Protein AF-A0A944FVG5-F1 (afdb_monomer_lite)

Sequence (229 aa):
PVPAAPETAPVPADPGATAEVPAPAPAEADPRKPARRRRIVAVAGCLLLAAAVAGGVGYTGVVVDGADRDAGAPVWASAKAAADEEEAEATGLAATLVPYRPDGWTRGPDLGEFGSDTVLSGAQATALRKESLRGLPRSERRRLEKEIDRRPVAGMAMRSYVRTPAFDEGEKGSVTTGIVLAQMESRAAVRDTSTVQNDFFASLDIFREGPRIKGHTNARCFLPPADSD

Secondary structure (DSSP, 8-state):
-----------------------PPPPP-----SHHHHHHHHHHHHHHHHHHHHHHHHHHHHHHHHHTT---S---PPPPPPP----PPP-TTGGGSPPSSSSSEEE-S--GGG-SEEEEEHHHHHHHHHHTTTTS-HHHHHHHHHHHHTS-EEEEEEEEEEEPPPTTS---S-EEEEEEEEEES-HHHHHHHHHHHHHHHHTTS-SEE-PPPTT-TT---EE--PPP-

pLDDT: mean 77.93, std 18.5, range [34.09, 97.88]

Structure (mmCIF, N/CA/C/O backbone):
data_AF-A0A944FVG5-F1
#
_entry.id   AF-A0A944FVG5-F1
#
loop_
_atom_site.group_PDB
_atom_site.id
_atom_site.type_symbol
_atom_site.label_atom_id
_atom_site.label_alt_id
_atom_site.label_comp_id
_atom_site.label_asym_id
_atom_site.label_entity_id
_atom_site.label_seq_id
_atom_site.pdbx_PDB_ins_code
_atom_site.Cartn_x
_atom_site.Cartn_y
_atom_site.Cartn_z
_atom_site.occupancy
_atom_site.B_iso_or_equiv
_atom_site.auth_seq_id
_atom_site.auth_comp_id
_atom_site.auth_asym_id
_atom_site.auth_atom_id
_atom_site.pdbx_PDB_model_num
ATOM 1 N N . PRO A 1 1 ? -54.542 -24.511 46.340 1.00 44.47 1 PRO A N 1
ATOM 2 C CA . PRO A 1 1 ? -55.844 -23.995 46.822 1.00 44.47 1 PRO A CA 1
ATOM 3 C C . PRO A 1 1 ? -56.307 -22.769 46.016 1.00 44.47 1 PRO A C 1
ATOM 5 O O . PRO A 1 1 ? -55.805 -21.669 46.200 1.00 44.47 1 PRO A O 1
ATOM 8 N N . VAL A 1 2 ? -57.259 -23.011 45.117 1.00 50.06 2 VAL A N 1
ATOM 9 C CA . VAL A 1 2 ? -58.324 -22.080 44.685 1.00 50.06 2 VAL A CA 1
ATOM 10 C C . VAL A 1 2 ? -59.546 -22.529 45.519 1.00 50.06 2 VAL A C 1
ATOM 12 O O . VAL A 1 2 ? -59.644 -23.748 45.710 1.00 50.06 2 VAL A O 1
ATOM 15 N N . PRO A 1 3 ? -60.384 -21.658 46.136 1.00 53.34 3 PRO A N 1
ATOM 16 C CA . PRO A 1 3 ? -61.310 -20.725 45.457 1.00 53.34 3 PRO A CA 1
ATOM 17 C C . PRO A 1 3 ? -61.447 -19.358 46.211 1.00 53.34 3 PRO A C 1
ATOM 19 O O . PRO A 1 3 ? -60.568 -19.050 47.008 1.00 53.34 3 PRO A O 1
ATOM 22 N N . ALA A 1 4 ? -62.428 -18.457 46.009 1.00 41.06 4 ALA A N 1
ATOM 23 C CA . ALA A 1 4 ? -63.704 -18.502 45.270 1.00 41.06 4 ALA A CA 1
ATOM 24 C C . ALA A 1 4 ? -64.179 -17.115 44.757 1.00 41.06 4 ALA A C 1
ATOM 26 O O . ALA A 1 4 ? -63.680 -16.084 45.199 1.00 41.06 4 ALA A O 1
ATOM 27 N N . ALA A 1 5 ? -65.192 -17.125 43.877 1.00 49.78 5 ALA A N 1
ATOM 28 C CA . ALA A 1 5 ? -66.118 -16.009 43.593 1.00 49.78 5 ALA A CA 1
ATOM 29 C C . ALA A 1 5 ? -67.482 -16.262 44.300 1.00 49.78 5 ALA A C 1
ATOM 31 O O . ALA A 1 5 ? -67.575 -17.271 45.010 1.00 49.78 5 ALA A O 1
ATOM 32 N N . PRO A 1 6 ? -68.502 -15.376 44.199 1.00 59.53 6 PRO A N 1
ATOM 33 C CA . PRO A 1 6 ? -69.407 -15.263 43.025 1.00 59.53 6 PRO A CA 1
ATOM 34 C C . PRO A 1 6 ? -69.600 -13.774 42.592 1.00 59.53 6 PRO A C 1
ATOM 36 O O . PRO A 1 6 ? -68.594 -13.074 42.629 1.00 59.53 6 PRO A O 1
ATOM 39 N N . GLU A 1 7 ? -70.702 -13.149 42.117 1.00 40.38 7 GLU A N 1
ATOM 40 C CA . GLU A 1 7 ? -72.158 -13.377 41.840 1.00 40.38 7 GLU A CA 1
ATOM 41 C C . GLU A 1 7 ? -72.604 -12.189 40.902 1.00 40.38 7 GLU A C 1
ATOM 43 O O . GLU A 1 7 ? -71.975 -11.136 40.984 1.00 40.38 7 GLU A O 1
ATOM 48 N N . THR A 1 8 ? -73.599 -12.162 39.987 1.00 39.94 8 THR A N 1
ATOM 49 C CA . THR A 1 8 ? -74.562 -13.145 39.427 1.00 39.94 8 THR A CA 1
ATOM 50 C C . THR A 1 8 ? -75.174 -12.686 38.071 1.00 39.94 8 THR A C 1
ATOM 52 O O . THR A 1 8 ? -74.980 -11.561 37.625 1.00 39.94 8 THR A O 1
ATOM 55 N N . ALA A 1 9 ? -75.952 -13.597 37.469 1.00 42.62 9 ALA A N 1
ATOM 56 C CA . A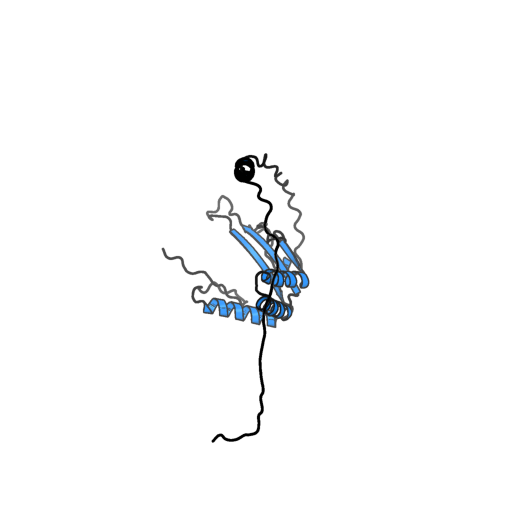LA A 1 9 ? -77.118 -13.490 36.557 1.00 42.62 9 ALA A CA 1
ATOM 57 C C . ALA A 1 9 ? -78.060 -12.241 36.680 1.00 42.62 9 ALA A C 1
ATOM 59 O O . ALA A 1 9 ? -78.019 -11.597 37.729 1.00 42.62 9 ALA A O 1
ATOM 60 N N . PRO A 1 10 ? -78.973 -11.936 35.702 1.00 51.34 10 PRO A N 1
ATOM 61 C CA . PRO A 1 10 ? -79.693 -12.899 34.834 1.00 51.34 10 PRO A CA 1
ATOM 62 C C . PRO A 1 10 ? -79.911 -12.544 33.336 1.00 51.34 10 PRO A C 1
ATOM 64 O O . PRO A 1 10 ? -79.406 -11.551 32.824 1.00 51.34 10 PRO A O 1
ATOM 67 N N . VAL A 1 11 ? -80.668 -13.411 32.635 1.00 43.19 11 VAL A N 1
ATOM 68 C CA . VAL A 1 11 ? -80.946 -13.421 31.177 1.00 43.19 11 VAL A CA 1
ATOM 69 C C . VAL A 1 11 ? -82.451 -13.592 30.893 1.00 43.19 11 VAL A C 1
ATOM 71 O O . VAL A 1 11 ? -83.077 -14.478 31.478 1.00 43.19 11 VAL A O 1
ATOM 74 N N . PRO A 1 12 ? -83.029 -12.736 30.026 1.00 51.06 12 PRO A N 1
ATOM 75 C CA . PRO A 1 12 ? -83.854 -13.151 28.862 1.00 51.06 12 PRO A CA 1
ATOM 76 C C . PRO A 1 12 ? -83.628 -12.240 27.614 1.00 51.06 12 PRO A C 1
ATOM 78 O O . PRO A 1 12 ? -83.037 -11.175 27.756 1.00 51.06 12 PRO A O 1
ATOM 81 N N . ALA A 1 13 ? -84.095 -12.494 26.378 1.00 37.34 13 ALA A N 1
ATOM 82 C CA . ALA A 1 13 ? -84.562 -13.687 25.637 1.00 37.34 13 ALA A CA 1
ATOM 83 C C . ALA A 1 13 ? -84.652 -13.332 24.111 1.00 37.34 13 ALA A C 1
ATOM 85 O O . ALA A 1 13 ? -84.323 -12.210 23.735 1.00 37.34 13 ALA A O 1
ATOM 86 N N . ASP A 1 14 ? -85.106 -14.258 23.251 1.00 43.47 14 ASP A N 1
ATOM 87 C CA . ASP A 1 14 ? -85.363 -14.092 21.794 1.00 43.47 14 ASP A CA 1
ATOM 88 C C . ASP A 1 14 ? -86.872 -14.291 21.484 1.00 43.47 14 ASP A C 1
ATOM 90 O O . ASP A 1 14 ? -87.527 -15.029 22.233 1.00 43.47 14 ASP A O 1
ATOM 94 N N . PRO A 1 15 ? -87.473 -13.608 20.479 1.00 45.81 15 PRO A N 1
ATOM 95 C CA . PRO A 1 15 ? -87.885 -14.338 19.258 1.00 45.81 15 PRO A CA 1
ATOM 96 C C . PRO A 1 15 ? -87.906 -13.520 17.935 1.00 45.81 15 PRO A C 1
ATOM 98 O O . PRO A 1 15 ? -88.052 -12.296 17.932 1.00 45.81 15 PRO A O 1
ATOM 101 N N . GLY A 1 16 ? -87.913 -14.218 16.787 1.00 36.19 16 GLY A N 1
ATOM 102 C CA . GLY A 1 16 ? -88.056 -13.636 15.436 1.00 36.19 16 GLY A CA 1
ATOM 103 C C . GLY A 1 16 ? -89.334 -14.007 14.649 1.00 36.19 16 GLY A C 1
ATOM 104 O O . GLY A 1 16 ? -90.098 -14.883 15.048 1.00 36.19 16 GLY A O 1
ATOM 105 N N . ALA A 1 17 ? -89.535 -13.334 13.504 1.00 34.09 17 ALA A N 1
ATOM 106 C CA . ALA A 1 17 ? -90.584 -13.529 12.479 1.00 34.09 17 ALA A CA 1
ATOM 107 C C . ALA A 1 17 ? -90.232 -12.677 11.223 1.00 34.09 17 ALA A C 1
ATOM 109 O O . ALA A 1 17 ? -89.559 -11.664 11.388 1.00 34.09 17 ALA A O 1
ATOM 110 N N . THR A 1 18 ? -90.734 -12.826 9.987 1.00 38.00 18 THR A N 1
ATOM 111 C CA . THR A 1 18 ? -90.963 -13.911 8.994 1.00 38.00 18 THR A CA 1
ATOM 112 C C . THR A 1 18 ? -91.790 -13.290 7.843 1.00 38.00 18 THR A C 1
ATOM 114 O O . THR A 1 18 ? -92.804 -12.670 8.144 1.00 38.00 18 THR A O 1
ATOM 117 N N . ALA A 1 19 ? -91.436 -13.557 6.570 1.00 38.97 19 ALA A N 1
ATOM 118 C CA . ALA A 1 19 ? -92.266 -13.353 5.351 1.00 38.97 19 ALA A CA 1
ATOM 119 C C . ALA A 1 19 ? -92.598 -11.879 4.933 1.00 38.97 19 ALA A C 1
ATOM 121 O O . ALA A 1 19 ? -92.433 -10.963 5.729 1.00 38.97 19 ALA A O 1
ATOM 122 N N . GLU A 1 20 ? -93.005 -11.538 3.693 1.00 36.34 20 GLU A N 1
ATOM 123 C CA . GLU A 1 20 ? -93.158 -12.315 2.437 1.00 36.34 20 GLU A CA 1
ATOM 124 C C . GLU A 1 20 ? -92.873 -11.462 1.158 1.00 36.34 20 GLU A C 1
ATOM 126 O O . GLU A 1 20 ? -92.330 -10.362 1.246 1.00 36.34 20 GLU A O 1
ATOM 131 N N . VAL A 1 21 ? -93.183 -11.991 -0.039 1.00 40.72 21 VAL A N 1
ATOM 132 C CA . VAL A 1 21 ? -92.840 -11.461 -1.385 1.00 40.72 21 VAL A CA 1
ATOM 133 C C . VAL A 1 21 ? -93.960 -10.547 -1.962 1.00 40.72 21 VAL A C 1
ATOM 135 O O . VAL A 1 21 ? -95.024 -10.445 -1.353 1.00 40.72 21 VAL A O 1
ATOM 138 N N . PRO A 1 22 ? -93.769 -9.859 -3.115 1.00 48.34 22 PRO A N 1
ATOM 139 C CA . PRO A 1 22 ? -94.103 -10.499 -4.400 1.00 48.34 22 PRO A CA 1
ATOM 140 C C . PRO A 1 22 ? -93.146 -10.172 -5.567 1.00 48.34 22 PRO A C 1
ATOM 142 O O . PRO A 1 22 ? -92.464 -9.149 -5.590 1.00 48.34 22 PRO A O 1
ATOM 145 N N . ALA A 1 23 ? -93.156 -11.031 -6.588 1.00 44.84 23 ALA A N 1
ATOM 146 C CA . ALA A 1 23 ? -92.506 -10.806 -7.880 1.00 44.84 23 ALA A CA 1
ATOM 147 C C . ALA A 1 23 ? -93.543 -10.840 -9.022 1.00 44.84 23 ALA A C 1
ATOM 149 O O . ALA A 1 23 ? -94.538 -11.558 -8.905 1.00 44.84 23 ALA A O 1
ATOM 150 N N . PRO A 1 24 ? -93.308 -10.148 -10.151 1.00 45.50 24 PRO A N 1
ATOM 151 C CA . PRO A 1 24 ? -93.921 -10.478 -11.433 1.00 45.50 24 PRO A CA 1
ATOM 152 C C . PRO A 1 24 ? -93.018 -11.404 -12.275 1.00 45.50 24 PRO A C 1
ATOM 154 O O . PRO A 1 24 ? -91.791 -11.386 -12.165 1.00 45.50 24 PRO A O 1
ATOM 157 N N . ALA A 1 25 ? -93.648 -12.225 -13.117 1.00 45.34 25 ALA A N 1
ATOM 158 C CA . ALA A 1 25 ? -93.016 -13.260 -13.944 1.00 45.34 25 ALA A CA 1
ATOM 159 C C . ALA A 1 25 ? -92.411 -12.696 -15.266 1.00 45.34 25 ALA A C 1
ATOM 161 O O . ALA A 1 25 ? -92.599 -11.513 -15.562 1.00 45.34 25 ALA A O 1
ATOM 162 N N . PRO A 1 26 ? -91.641 -13.483 -16.052 1.00 50.06 26 PRO A N 1
ATOM 163 C CA . PRO A 1 26 ? -90.723 -12.938 -17.055 1.00 50.06 26 PRO A CA 1
ATOM 164 C C . PRO A 1 26 ? -91.366 -12.643 -18.417 1.00 50.06 26 PRO A C 1
ATOM 166 O O . PRO A 1 26 ? -92.318 -13.296 -18.837 1.00 50.06 26 PRO A O 1
ATOM 169 N N . ALA A 1 27 ? -90.735 -11.736 -19.167 1.00 44.28 27 ALA A N 1
ATOM 170 C CA . ALA A 1 27 ? -90.838 -11.708 -20.623 1.00 44.28 27 ALA A CA 1
ATOM 171 C C . ALA A 1 27 ? -89.785 -12.659 -21.218 1.00 44.28 27 ALA A C 1
ATOM 173 O O . ALA A 1 27 ? -88.583 -12.449 -21.039 1.00 44.28 27 ALA A O 1
ATOM 174 N N . GLU A 1 28 ? -90.222 -13.710 -21.912 1.00 49.50 28 GLU A N 1
ATOM 175 C CA . GLU A 1 28 ? -89.315 -14.633 -22.598 1.00 49.50 28 GLU A CA 1
ATOM 176 C C . GLU A 1 28 ? -88.698 -14.001 -23.854 1.00 49.50 28 GLU A C 1
ATOM 178 O O . GLU A 1 28 ? -89.379 -13.372 -24.664 1.00 49.50 28 GLU A O 1
ATOM 183 N N . ALA A 1 29 ? -87.401 -14.239 -24.054 1.00 42.16 29 ALA A N 1
ATOM 184 C CA . ALA A 1 29 ? -86.709 -14.001 -25.315 1.00 42.16 29 ALA A CA 1
ATOM 185 C C . ALA A 1 29 ? -85.834 -15.225 -25.633 1.00 42.16 29 ALA A C 1
ATOM 187 O O . ALA A 1 29 ? -84.720 -15.360 -25.121 1.00 42.16 29 ALA A O 1
ATOM 188 N N . ASP A 1 30 ? -86.366 -16.140 -26.449 1.00 46.28 30 ASP A N 1
ATOM 189 C CA . ASP A 1 30 ? -85.706 -17.402 -26.810 1.00 46.28 30 ASP A CA 1
ATOM 190 C C . ASP A 1 30 ? -84.328 -17.164 -27.484 1.00 46.28 30 ASP A C 1
ATOM 192 O O . ASP A 1 30 ? -84.173 -16.242 -28.296 1.00 46.28 30 ASP A O 1
ATOM 196 N N . PRO A 1 31 ? -83.275 -17.935 -27.142 1.00 58.06 31 PRO A N 1
ATOM 197 C CA . PRO A 1 31 ? -81.909 -17.485 -27.365 1.00 58.06 31 PRO A CA 1
ATOM 198 C C . PRO A 1 31 ? -81.357 -17.865 -28.740 1.00 58.06 31 PRO A C 1
ATOM 200 O O . PRO A 1 31 ? -81.552 -18.975 -29.243 1.00 58.06 31 PRO A O 1
ATOM 203 N N . ARG A 1 32 ? -80.485 -17.006 -29.298 1.00 46.16 32 ARG A N 1
ATOM 204 C CA . ARG A 1 32 ? -79.553 -17.424 -30.366 1.00 46.16 32 ARG A CA 1
ATOM 205 C C . ARG A 1 32 ? -78.244 -16.609 -30.476 1.00 46.16 32 ARG A C 1
ATOM 207 O O . ARG A 1 32 ? -77.992 -15.893 -31.433 1.00 46.16 32 ARG A O 1
ATOM 214 N N . LYS A 1 33 ? -77.317 -16.915 -29.553 1.00 54.06 33 LYS A N 1
ATOM 215 C CA . LYS A 1 33 ? -75.838 -16.922 -29.735 1.00 54.06 33 LYS A CA 1
ATOM 216 C C . LYS A 1 33 ? -75.088 -15.578 -29.968 1.00 54.06 33 LYS A C 1
ATOM 218 O O . LYS A 1 33 ? -74.736 -15.264 -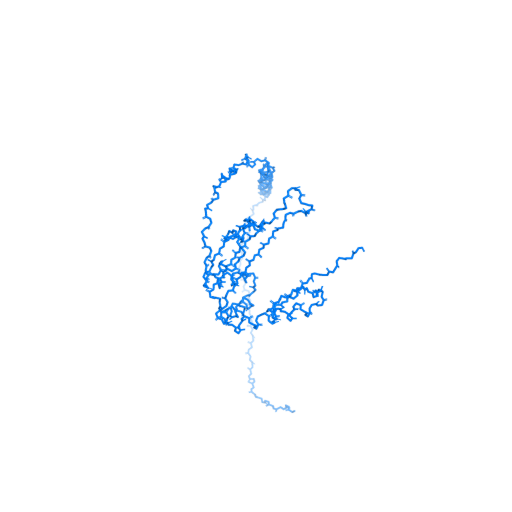31.102 1.00 54.06 33 LYS A O 1
ATOM 223 N N . PRO A 1 34 ? -74.514 -14.978 -28.904 1.00 48.97 34 PRO A N 1
ATOM 224 C CA . PRO A 1 34 ? -73.249 -14.230 -28.994 1.00 48.97 34 PRO A CA 1
ATOM 225 C C . PRO A 1 34 ? -72.019 -15.070 -28.585 1.00 48.97 34 PRO A C 1
ATOM 227 O O . PRO A 1 34 ? -70.887 -14.724 -28.922 1.00 48.97 34 PRO A O 1
ATOM 230 N N . ALA A 1 35 ? -72.211 -16.204 -27.894 1.00 55.66 35 ALA A N 1
ATOM 231 C CA . ALA A 1 35 ? -71.130 -16.996 -27.289 1.00 55.66 35 ALA A CA 1
ATOM 232 C C . ALA A 1 35 ? -70.051 -17.473 -28.284 1.00 55.66 35 ALA A C 1
ATOM 234 O O . ALA A 1 35 ? -68.870 -17.493 -27.941 1.00 55.66 35 ALA A O 1
ATOM 235 N N . ARG A 1 36 ? -70.426 -17.806 -29.531 1.00 55.84 36 ARG A N 1
ATOM 236 C CA . ARG A 1 36 ? -69.448 -18.162 -30.576 1.00 55.84 36 ARG A CA 1
ATOM 237 C C . ARG A 1 36 ? -68.624 -16.951 -31.030 1.00 55.84 36 ARG A C 1
ATOM 239 O O . ARG A 1 36 ? -67.412 -17.087 -31.126 1.00 55.84 36 ARG A O 1
ATOM 246 N N . ARG A 1 37 ? -69.226 -15.763 -31.201 1.00 58.62 37 ARG A N 1
ATOM 247 C CA . ARG A 1 37 ? -68.475 -14.521 -31.484 1.00 58.62 37 ARG A CA 1
ATOM 248 C C . ARG A 1 37 ? -67.517 -14.169 -30.343 1.00 58.62 37 ARG A C 1
ATOM 250 O O . ARG A 1 37 ? -66.354 -13.912 -30.618 1.00 58.62 37 ARG A O 1
ATOM 257 N N . ARG A 1 38 ? -67.951 -14.245 -29.075 1.00 60.72 38 ARG A N 1
ATOM 258 C CA . ARG A 1 38 ? -67.063 -14.013 -27.914 1.00 60.72 38 ARG A CA 1
ATOM 259 C C . ARG A 1 38 ? -65.873 -14.983 -27.881 1.00 60.72 38 ARG A C 1
ATOM 261 O O . ARG A 1 38 ? -64.756 -14.538 -27.652 1.00 60.72 38 ARG A O 1
ATOM 268 N N . ARG A 1 39 ? -66.084 -16.277 -28.166 1.00 64.88 39 ARG A N 1
ATOM 269 C CA . ARG A 1 39 ? -64.989 -17.264 -28.262 1.00 64.88 39 ARG A CA 1
ATOM 270 C C . ARG A 1 39 ? -64.054 -17.000 -29.448 1.00 64.88 39 ARG A C 1
ATOM 272 O O . ARG A 1 39 ? -62.851 -17.091 -29.267 1.00 64.88 39 ARG A O 1
ATOM 279 N N . ILE A 1 40 ? -64.577 -16.624 -30.618 1.00 72.38 40 ILE A N 1
ATOM 280 C CA . ILE A 1 40 ? -63.757 -16.264 -31.791 1.00 72.38 40 ILE A CA 1
ATOM 281 C C . ILE A 1 40 ? -62.900 -15.023 -31.501 1.00 72.38 40 ILE A C 1
ATOM 283 O O . ILE A 1 40 ? -61.710 -15.039 -31.787 1.00 72.38 40 ILE A O 1
ATOM 287 N N . VAL A 1 41 ? -63.467 -13.983 -30.877 1.00 73.50 41 VAL A N 1
ATOM 288 C CA . VAL A 1 41 ? -62.720 -12.773 -30.481 1.00 73.50 41 VAL A CA 1
ATOM 289 C C . VAL A 1 41 ? -61.656 -13.089 -29.425 1.00 73.50 41 VAL A C 1
ATOM 291 O O . VAL A 1 41 ? -60.537 -12.604 -29.542 1.00 73.50 41 VAL A O 1
ATOM 294 N N . ALA A 1 42 ? -61.959 -13.938 -28.436 1.00 76.19 42 ALA A N 1
ATOM 295 C CA . ALA A 1 42 ? -60.974 -14.369 -27.443 1.00 76.19 42 ALA A CA 1
ATOM 296 C C . ALA A 1 42 ? -59.822 -15.169 -28.078 1.00 76.19 42 ALA A C 1
ATOM 298 O O . ALA A 1 42 ? -58.662 -14.869 -27.821 1.00 76.19 42 ALA A O 1
ATOM 299 N N . VAL A 1 43 ? -60.126 -16.132 -28.957 1.00 81.06 43 VAL A N 1
ATOM 300 C CA . VAL A 1 43 ? -59.110 -16.916 -29.683 1.00 81.06 43 VAL A CA 1
ATOM 301 C C . VAL A 1 43 ? -58.268 -16.021 -30.596 1.00 81.06 43 VAL A C 1
ATOM 303 O O . VAL A 1 43 ? -57.048 -16.134 -30.578 1.00 81.06 43 VAL A O 1
ATOM 306 N N . ALA A 1 44 ? -58.881 -15.090 -31.334 1.00 83.06 44 ALA A N 1
ATOM 307 C CA . ALA A 1 44 ? -58.152 -14.116 -32.147 1.00 83.06 44 ALA A CA 1
ATOM 308 C C . ALA A 1 44 ? -57.241 -13.218 -31.290 1.00 83.06 44 ALA A C 1
ATOM 310 O O . ALA A 1 44 ? -56.087 -13.008 -31.648 1.00 83.06 44 ALA A O 1
ATOM 311 N N . GLY A 1 45 ? -57.719 -12.755 -30.130 1.00 84.56 45 GLY A N 1
ATOM 312 C CA . GLY A 1 45 ? -56.917 -11.999 -29.167 1.00 84.56 45 GLY A CA 1
ATOM 313 C C . GLY A 1 45 ? -55.715 -12.793 -28.651 1.00 84.56 45 GLY A C 1
ATOM 314 O O . GLY A 1 45 ? -54.597 -12.290 -28.690 1.00 84.56 45 GLY A O 1
ATOM 315 N N . CYS A 1 46 ? -55.913 -14.050 -28.242 1.00 86.19 46 CYS A N 1
ATOM 316 C CA . CYS A 1 46 ? -54.827 -14.934 -27.808 1.00 86.19 46 CYS A CA 1
ATOM 317 C C . CYS A 1 46 ? -53.822 -15.238 -28.930 1.00 86.19 46 CYS A C 1
ATOM 319 O O . CYS A 1 46 ? -52.624 -15.267 -28.665 1.00 86.19 46 CYS A O 1
ATOM 321 N N . LEU A 1 47 ? -54.280 -15.427 -30.173 1.00 89.50 47 LEU A N 1
ATOM 322 C CA . LEU A 1 47 ? -53.406 -15.649 -31.330 1.00 89.50 47 LEU A CA 1
ATOM 323 C C . LEU A 1 47 ? -52.583 -14.401 -31.679 1.00 89.50 47 LEU A C 1
ATOM 325 O O . LEU A 1 47 ? -51.394 -14.526 -31.955 1.00 89.50 47 LEU A O 1
ATOM 329 N N . LEU A 1 48 ? -53.176 -13.205 -31.608 1.00 90.69 48 LEU A N 1
ATOM 330 C CA . LEU A 1 48 ? -52.454 -11.939 -31.778 1.00 90.69 48 LEU A CA 1
ATOM 331 C C . LEU A 1 48 ? -51.414 -11.727 -30.668 1.00 90.69 48 LEU A C 1
ATOM 333 O O . LEU A 1 48 ? -50.293 -11.319 -30.959 1.00 90.69 48 LEU A O 1
ATOM 337 N N . LEU A 1 49 ? -51.747 -12.057 -29.416 1.00 90.00 49 LEU A N 1
ATOM 338 C CA . LEU A 1 49 ? -50.810 -11.996 -28.288 1.00 90.00 49 LEU A CA 1
ATOM 339 C C . LEU A 1 49 ? -49.654 -12.994 -28.452 1.00 90.00 49 LEU A C 1
ATOM 341 O O . LEU A 1 49 ? -48.498 -12.623 -28.271 1.00 90.00 49 LEU A O 1
ATOM 345 N N . ALA A 1 50 ? -49.945 -14.233 -28.857 1.00 90.06 50 ALA A N 1
ATOM 346 C CA . ALA A 1 50 ? -48.928 -15.245 -29.135 1.00 90.06 50 ALA A CA 1
ATOM 347 C C . ALA A 1 50 ? -48.016 -14.840 -30.306 1.00 90.06 50 ALA A C 1
ATOM 349 O O . ALA A 1 50 ? -46.800 -14.988 -30.207 1.00 90.06 50 ALA A O 1
ATOM 350 N N . ALA A 1 51 ? -48.576 -14.273 -31.380 1.00 89.44 51 ALA A N 1
ATOM 351 C CA . ALA A 1 51 ? -47.808 -13.752 -32.509 1.00 89.44 51 ALA A CA 1
ATOM 352 C C . ALA A 1 51 ? -46.930 -12.551 -32.113 1.00 89.44 51 ALA A C 1
ATOM 354 O O . ALA A 1 51 ? -45.777 -12.481 -32.531 1.00 89.44 51 ALA A O 1
ATOM 355 N N . ALA A 1 52 ? -47.432 -11.643 -31.269 1.00 90.69 52 ALA A N 1
ATOM 356 C CA . ALA A 1 52 ? -46.660 -10.514 -30.753 1.00 90.69 52 ALA A CA 1
ATOM 357 C C . ALA A 1 52 ? -45.500 -10.966 -29.846 1.00 90.69 52 ALA A C 1
ATOM 359 O O . ALA A 1 52 ? -44.388 -10.463 -29.984 1.00 90.69 52 ALA A O 1
ATOM 360 N N . VAL A 1 53 ? -45.727 -11.950 -28.966 1.00 92.12 53 VAL A N 1
ATOM 361 C CA . VAL A 1 53 ? -44.671 -12.532 -28.119 1.00 92.12 53 VAL A CA 1
ATOM 362 C C . VAL A 1 53 ? -43.637 -13.282 -28.963 1.00 92.12 53 VAL A C 1
ATOM 364 O O . VAL A 1 53 ? -42.444 -13.054 -28.791 1.00 92.12 53 VAL A O 1
ATOM 367 N N . ALA A 1 54 ? -44.065 -14.122 -29.911 1.00 89.31 54 ALA A N 1
ATOM 368 C CA . ALA A 1 54 ? -43.156 -14.844 -30.802 1.00 89.31 54 ALA A CA 1
ATOM 369 C C . ALA A 1 54 ? -42.332 -13.891 -31.688 1.00 89.31 54 ALA A C 1
ATOM 371 O O . ALA A 1 54 ? -41.128 -14.084 -31.841 1.00 89.31 54 ALA A O 1
ATOM 372 N N . GLY A 1 55 ? -42.959 -12.835 -32.218 1.00 89.50 55 GLY A N 1
ATOM 373 C CA . GLY A 1 55 ? -42.282 -11.783 -32.976 1.00 89.50 55 GLY A CA 1
ATOM 374 C C . GLY A 1 55 ? -41.278 -11.000 -32.130 1.00 89.50 55 GLY A C 1
ATOM 375 O O . GLY A 1 55 ? -40.155 -10.784 -32.574 1.00 89.50 55 GLY A O 1
ATOM 376 N N . GLY A 1 56 ? -41.640 -10.638 -30.894 1.00 85.88 56 GLY A N 1
ATOM 377 C CA . GLY A 1 56 ? -40.743 -9.964 -29.954 1.00 85.88 56 GLY A CA 1
ATOM 378 C C . GLY A 1 56 ? -39.524 -10.814 -29.589 1.00 85.88 56 GLY A C 1
ATOM 379 O O . GLY A 1 56 ? -38.397 -10.352 -29.739 1.00 85.88 56 GLY A O 1
ATOM 380 N N . VAL A 1 57 ? -39.740 -12.073 -29.188 1.00 85.62 57 VAL A N 1
ATOM 381 C CA . VAL A 1 57 ? -38.662 -13.018 -28.843 1.00 85.62 57 VAL A CA 1
ATOM 382 C C . VAL A 1 57 ? -37.759 -13.289 -30.050 1.00 85.62 57 VAL A C 1
ATOM 384 O O . VAL A 1 57 ? -36.537 -13.220 -29.923 1.00 85.62 57 VAL A O 1
ATOM 387 N N . GLY A 1 58 ? -38.341 -13.527 -31.231 1.00 85.75 58 GLY A N 1
ATOM 388 C CA . GLY A 1 58 ? -37.590 -13.725 -32.473 1.00 85.75 58 GLY A CA 1
ATOM 389 C C . GLY A 1 58 ? -36.751 -12.504 -32.857 1.00 85.75 58 GLY A C 1
ATOM 390 O O . GLY A 1 58 ? -35.572 -12.650 -33.170 1.00 85.75 58 GLY A O 1
ATOM 391 N N . TYR A 1 59 ? -37.319 -11.299 -32.754 1.00 83.56 59 TYR A N 1
ATOM 392 C CA . TYR A 1 59 ? -36.602 -10.046 -32.998 1.00 83.56 59 TYR A CA 1
ATOM 393 C C . TYR A 1 59 ? -35.427 -9.868 -32.028 1.00 83.56 59 TYR A C 1
ATOM 395 O O . TYR A 1 59 ? -34.310 -9.611 -32.469 1.00 83.56 59 TYR A O 1
ATOM 403 N N . THR A 1 60 ? -35.635 -10.079 -30.721 1.00 79.94 60 THR A N 1
ATOM 404 C CA . THR A 1 60 ? -34.538 -10.009 -29.741 1.00 79.94 60 THR A CA 1
ATOM 405 C C . THR A 1 60 ? -33.463 -11.066 -29.982 1.00 79.94 60 THR A C 1
ATOM 407 O O . THR A 1 60 ? -32.289 -10.765 -29.810 1.00 79.94 60 THR A O 1
ATOM 410 N N . GLY A 1 61 ? -33.835 -12.269 -30.433 1.00 82.81 61 GLY A N 1
ATOM 411 C CA . GLY A 1 61 ? -32.877 -13.318 -30.784 1.00 82.81 61 GLY A CA 1
ATOM 412 C C . GLY A 1 61 ? -31.968 -12.898 -31.939 1.00 82.81 61 GLY A C 1
ATOM 413 O O . GLY A 1 61 ? -30.751 -12.951 -31.808 1.00 82.81 61 GLY A O 1
ATOM 414 N N . VAL A 1 62 ? -32.554 -12.402 -33.034 1.00 81.00 62 VAL A N 1
ATOM 415 C CA . VAL A 1 62 ? -31.808 -11.931 -34.217 1.00 81.00 62 VAL A CA 1
ATOM 416 C C . VAL A 1 62 ? -30.931 -10.713 -33.900 1.00 81.00 62 VAL A C 1
ATOM 418 O O . VAL A 1 62 ? -29.807 -10.631 -34.386 1.00 81.00 62 VAL A O 1
ATOM 421 N N . VAL A 1 63 ? -31.409 -9.779 -33.070 1.00 78.19 63 VAL A N 1
ATOM 422 C CA . VAL A 1 63 ? -30.625 -8.598 -32.663 1.00 78.19 63 VAL A CA 1
ATOM 423 C C . VAL A 1 63 ? -29.441 -8.976 -31.763 1.00 78.19 63 VAL A C 1
ATOM 425 O O . VAL A 1 63 ? -28.380 -8.371 -31.888 1.00 78.19 63 VAL A O 1
ATOM 428 N N . VAL A 1 64 ? -29.590 -9.969 -30.880 1.00 78.56 64 VAL A N 1
ATOM 429 C CA . VAL A 1 64 ? -28.516 -10.394 -29.962 1.00 78.56 64 VAL A CA 1
ATOM 430 C C . VAL A 1 64 ? -27.484 -11.296 -30.649 1.00 78.56 64 VAL A C 1
ATOM 432 O O . VAL A 1 64 ? -26.296 -11.118 -30.404 1.00 78.56 64 VAL A O 1
ATOM 435 N N . ASP A 1 65 ? -27.891 -12.202 -31.546 1.00 76.06 65 ASP A N 1
ATOM 436 C CA . ASP A 1 65 ? -26.975 -13.119 -32.259 1.00 76.06 65 ASP A CA 1
ATOM 437 C C . ASP A 1 65 ? -25.917 -12.376 -33.106 1.00 76.06 65 ASP A C 1
ATOM 439 O O . ASP A 1 65 ? -24.768 -12.807 -33.211 1.00 76.06 65 ASP A O 1
ATOM 443 N N . GLY A 1 66 ? -26.278 -11.208 -33.653 1.00 64.12 66 GLY A N 1
ATOM 444 C CA . GLY A 1 66 ? -25.347 -10.326 -34.364 1.00 64.12 66 GLY A CA 1
ATOM 445 C C . GLY A 1 66 ? -24.497 -9.411 -33.469 1.00 64.12 66 GLY A C 1
ATOM 446 O O . GLY A 1 66 ? -23.424 -8.986 -33.895 1.00 64.12 66 GLY A O 1
ATOM 447 N N . ALA A 1 67 ? -24.934 -9.106 -32.242 1.00 65.75 67 ALA A N 1
ATOM 448 C CA . ALA A 1 67 ? -24.350 -8.034 -31.425 1.00 65.75 67 ALA A CA 1
ATOM 449 C C . ALA A 1 67 ? -22.887 -8.294 -31.017 1.00 65.75 67 ALA A C 1
ATOM 451 O O . ALA A 1 67 ? -22.051 -7.403 -31.143 1.00 65.75 67 ALA A O 1
ATOM 452 N N . ASP A 1 68 ? -22.556 -9.525 -30.614 1.00 62.66 68 ASP A N 1
ATOM 453 C CA . ASP A 1 68 ? -21.176 -9.931 -30.282 1.00 62.66 68 ASP A CA 1
ATOM 454 C C . ASP A 1 68 ? -20.291 -10.157 -31.527 1.00 62.66 68 ASP A C 1
ATOM 456 O O . ASP A 1 68 ? -19.090 -10.411 -31.408 1.00 62.66 68 ASP A O 1
ATOM 460 N N . ARG A 1 69 ? -20.864 -10.106 -32.739 1.00 65.88 69 ARG A N 1
ATOM 461 C CA . ARG A 1 69 ? -20.155 -10.365 -34.006 1.00 65.88 69 ARG A CA 1
ATOM 462 C C . ARG A 1 69 ? -19.814 -9.108 -34.796 1.00 65.88 69 ARG A C 1
ATOM 464 O O . ARG A 1 69 ? -18.884 -9.167 -35.595 1.00 65.88 69 ARG A O 1
ATOM 471 N N . ASP A 1 70 ? -20.510 -8.001 -34.554 1.00 64.88 70 ASP A N 1
ATOM 472 C CA . ASP A 1 70 ? -20.297 -6.720 -35.239 1.00 64.88 70 ASP A CA 1
ATOM 473 C C 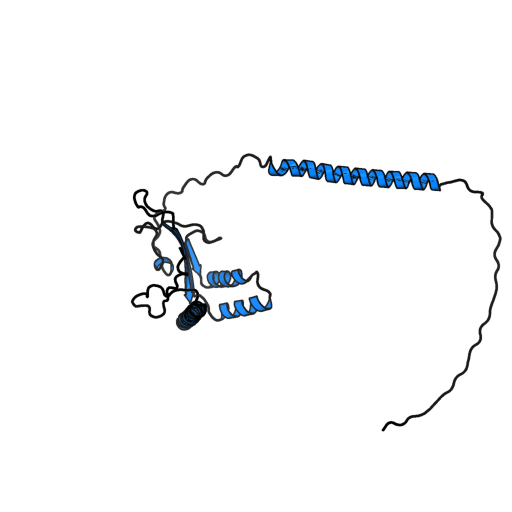. ASP A 1 70 ? -19.986 -5.583 -34.248 1.00 64.88 70 ASP A C 1
ATOM 475 O O . ASP A 1 70 ? -20.565 -4.498 -34.275 1.00 64.88 70 ASP A O 1
ATOM 479 N N . ALA A 1 71 ? -19.025 -5.828 -33.350 1.00 61.75 71 ALA A N 1
ATOM 480 C CA . ALA A 1 71 ? -18.509 -4.842 -32.392 1.00 61.75 71 ALA A CA 1
ATOM 481 C C . ALA A 1 71 ? -17.685 -3.700 -33.045 1.00 61.75 71 ALA A C 1
ATOM 483 O O . ALA A 1 71 ? -17.016 -2.931 -32.350 1.00 61.75 71 ALA A O 1
ATOM 484 N N . GLY A 1 72 ? -17.710 -3.592 -34.379 1.00 72.00 72 GLY A N 1
ATOM 485 C CA . GLY A 1 72 ? -16.874 -2.694 -35.167 1.00 72.00 72 GLY A CA 1
ATOM 486 C C . GLY A 1 72 ? -15.390 -3.080 -35.183 1.00 72.00 72 GLY A C 1
ATOM 487 O O . GLY A 1 72 ? -14.953 -4.077 -34.607 1.00 72.00 72 GLY A O 1
ATOM 488 N N . ALA A 1 73 ? -14.581 -2.262 -35.861 1.00 72.75 73 ALA A N 1
ATOM 489 C CA . ALA A 1 73 ? -13.129 -2.379 -35.777 1.00 72.75 73 ALA A CA 1
ATOM 490 C C . ALA A 1 73 ? -12.636 -1.861 -34.407 1.00 72.75 73 ALA A C 1
ATOM 492 O O . ALA A 1 73 ? -13.105 -0.814 -33.957 1.00 72.75 73 ALA A O 1
ATOM 493 N N . PRO A 1 74 ? -11.671 -2.527 -33.747 1.00 65.88 74 PRO A N 1
ATOM 494 C CA . PRO A 1 74 ? -11.150 -2.082 -32.458 1.00 65.88 74 PRO A CA 1
ATOM 495 C C . PRO A 1 74 ? -10.374 -0.758 -32.590 1.00 65.88 74 PRO A C 1
ATOM 497 O O . PRO A 1 74 ? -9.226 -0.734 -33.023 1.00 65.88 74 PRO A O 1
ATOM 500 N N . VAL A 1 75 ? -10.993 0.355 -32.181 1.00 80.19 75 VAL A N 1
ATOM 501 C CA . VAL A 1 75 ? -10.447 1.726 -32.297 1.00 80.19 75 VAL A CA 1
ATOM 502 C C . VAL A 1 75 ? -9.465 2.128 -31.181 1.00 80.19 75 VAL A C 1
ATOM 504 O O . VAL A 1 75 ? -9.273 3.318 -30.925 1.00 80.19 75 VAL A O 1
ATOM 507 N N . TRP A 1 76 ? -8.832 1.172 -30.491 1.00 65.31 76 TRP A N 1
ATOM 508 C CA . TRP A 1 76 ? -7.836 1.503 -29.467 1.00 65.31 76 TRP A CA 1
ATOM 509 C C . TRP A 1 76 ? -6.534 1.969 -30.126 1.00 65.31 76 TRP A C 1
ATOM 511 O O . TRP A 1 76 ? -5.705 1.182 -30.574 1.00 65.31 76 TRP A O 1
ATOM 521 N N . ALA A 1 77 ? -6.336 3.285 -30.177 1.00 75.00 77 ALA A N 1
ATOM 522 C CA . ALA A 1 77 ? -5.028 3.844 -30.472 1.00 75.00 77 ALA A CA 1
ATOM 523 C C . ALA A 1 77 ? -4.084 3.508 -29.308 1.00 75.00 77 ALA A C 1
ATOM 525 O O . ALA A 1 77 ? -4.289 3.972 -28.185 1.00 75.00 77 ALA A O 1
ATOM 526 N N . SER A 1 78 ? -3.041 2.719 -29.569 1.00 64.50 78 SER A N 1
ATOM 527 C CA . SER A 1 78 ? -1.941 2.544 -28.621 1.00 64.50 78 SER A CA 1
ATOM 528 C C . SER A 1 78 ? -1.362 3.917 -28.282 1.00 64.50 78 SER A C 1
ATOM 530 O O . SER A 1 78 ? -0.905 4.625 -29.187 1.00 64.50 78 SER A O 1
ATOM 532 N N . ALA A 1 79 ? -1.381 4.299 -27.002 1.00 65.25 79 ALA A N 1
ATOM 533 C CA . ALA A 1 79 ? -0.793 5.556 -26.562 1.00 65.25 79 ALA A CA 1
ATOM 534 C C . ALA A 1 79 ? 0.662 5.628 -27.046 1.00 65.25 79 ALA A C 1
ATOM 536 O O . ALA A 1 79 ? 1.444 4.697 -26.836 1.00 65.25 79 ALA A O 1
ATOM 537 N N . LYS A 1 80 ? 1.023 6.721 -27.729 1.00 57.81 80 LYS A N 1
ATOM 538 C CA . LYS A 1 80 ? 2.414 6.968 -28.110 1.00 57.81 80 LYS A CA 1
ATOM 539 C C . LYS A 1 80 ? 3.230 6.969 -26.821 1.00 57.81 80 LYS A C 1
ATOM 541 O O . LYS A 1 80 ? 2.922 7.762 -25.935 1.00 57.81 80 LYS A O 1
ATOM 546 N N . ALA A 1 81 ? 4.243 6.104 -26.738 1.00 53.84 81 ALA A N 1
ATOM 547 C CA . ALA A 1 81 ? 5.149 6.083 -25.598 1.00 53.84 81 ALA A CA 1
ATOM 548 C C . ALA A 1 81 ? 5.641 7.511 -25.323 1.00 53.84 81 ALA A C 1
ATOM 550 O O . ALA A 1 81 ? 6.186 8.166 -26.222 1.00 53.84 81 ALA A O 1
ATOM 551 N N . ALA A 1 82 ? 5.388 7.995 -24.106 1.00 54.81 82 ALA A N 1
ATOM 552 C CA . ALA A 1 82 ? 6.034 9.197 -23.617 1.00 54.81 82 ALA A CA 1
ATOM 553 C C . ALA A 1 82 ? 7.552 8.969 -23.647 1.00 54.81 82 ALA A C 1
ATOM 555 O O . ALA A 1 82 ? 8.017 7.831 -23.537 1.00 54.81 82 ALA A O 1
ATOM 556 N N . ALA A 1 83 ? 8.326 10.039 -23.812 1.00 52.78 83 ALA A N 1
ATOM 557 C CA . ALA A 1 83 ? 9.732 9.955 -23.445 1.00 52.78 83 ALA A CA 1
ATOM 558 C C . ALA A 1 83 ? 9.818 9.665 -21.937 1.00 52.78 83 ALA A C 1
ATOM 560 O O . ALA A 1 83 ? 8.940 10.108 -21.194 1.00 52.78 83 ALA A O 1
ATOM 561 N N . ASP A 1 84 ? 10.858 8.952 -21.499 1.00 51.28 84 ASP A N 1
ATOM 562 C CA . ASP A 1 84 ? 11.203 8.878 -20.076 1.00 51.28 84 ASP A CA 1
ATOM 563 C C . ASP A 1 84 ? 11.386 10.322 -19.570 1.00 51.28 84 ASP A C 1
ATOM 565 O O . ASP A 1 84 ? 12.381 10.973 -19.897 1.00 51.28 84 ASP A O 1
ATOM 569 N N . GLU A 1 85 ? 10.411 10.847 -18.823 1.00 55.06 85 GLU A N 1
ATOM 570 C CA . GLU A 1 85 ? 10.589 12.097 -18.084 1.00 55.06 85 GLU A CA 1
ATOM 571 C C . GLU A 1 85 ? 11.675 11.868 -17.026 1.00 55.06 85 GLU A C 1
ATOM 573 O O . GLU A 1 85 ? 11.721 10.809 -16.395 1.00 55.06 85 GLU A O 1
ATOM 578 N N . GLU A 1 86 ? 12.579 12.837 -16.859 1.00 55.06 86 GLU A N 1
ATOM 579 C CA . GLU A 1 86 ? 13.677 12.720 -15.898 1.00 55.06 86 GLU A CA 1
ATOM 580 C C . GLU A 1 86 ? 13.091 12.581 -14.487 1.00 55.06 86 GLU A C 1
ATOM 582 O O . GLU A 1 86 ? 12.382 13.466 -14.001 1.00 55.06 86 GLU A O 1
ATOM 587 N N . GLU A 1 87 ? 13.297 11.413 -13.875 1.00 61.53 87 GLU A N 1
ATOM 588 C CA . GLU A 1 87 ? 12.462 10.981 -12.758 1.00 61.53 87 GLU A CA 1
ATOM 589 C C . GLU A 1 87 ? 12.756 11.815 -11.506 1.00 61.53 87 GLU A C 1
ATOM 591 O O . GLU A 1 87 ? 13.828 11.720 -10.905 1.00 61.53 87 GLU A O 1
ATOM 596 N N . ALA A 1 88 ? 11.796 12.671 -11.144 1.00 65.94 88 ALA A N 1
ATOM 597 C CA . ALA A 1 88 ? 11.956 13.666 -10.093 1.00 65.94 88 ALA A CA 1
ATOM 598 C C . ALA A 1 88 ? 12.377 13.027 -8.759 1.00 65.94 88 ALA A C 1
ATOM 600 O O . ALA A 1 88 ? 11.786 12.036 -8.323 1.00 65.94 88 ALA A O 1
ATOM 601 N N . GLU A 1 89 ? 13.380 13.625 -8.103 1.00 72.94 89 GLU A N 1
ATOM 602 C CA . GLU A 1 89 ? 14.011 13.064 -6.904 1.00 72.94 89 GLU A CA 1
ATOM 603 C C . GLU A 1 89 ? 12.965 12.691 -5.841 1.00 72.94 89 GLU A C 1
ATOM 605 O O . GLU A 1 89 ? 12.216 13.531 -5.331 1.00 72.94 89 GLU A O 1
ATOM 610 N N . ALA A 1 90 ? 12.896 11.397 -5.518 1.00 81.12 90 ALA A N 1
ATOM 611 C CA . ALA A 1 90 ? 11.902 10.873 -4.599 1.00 81.12 90 ALA A CA 1
ATOM 612 C C . ALA A 1 90 ? 12.150 11.420 -3.186 1.00 81.12 90 ALA A C 1
ATOM 614 O O . ALA A 1 90 ? 13.191 11.170 -2.584 1.00 81.12 90 ALA A O 1
ATOM 615 N N . THR A 1 91 ? 11.170 12.134 -2.630 1.00 84.44 91 THR A N 1
ATOM 616 C CA . THR A 1 91 ? 11.256 12.747 -1.295 1.00 84.44 91 THR A CA 1
ATOM 617 C C . THR A 1 91 ? 10.330 12.071 -0.281 1.00 84.44 91 THR A C 1
ATOM 619 O O . THR A 1 91 ? 9.408 11.321 -0.618 1.00 84.44 91 THR A O 1
ATOM 622 N N . GLY A 1 92 ? 10.585 12.315 1.009 1.00 89.94 92 GLY A N 1
ATOM 623 C CA . GLY A 1 92 ? 9.736 11.840 2.101 1.00 89.94 92 GLY A CA 1
ATOM 624 C C . GLY A 1 92 ? 9.615 10.313 2.142 1.00 89.94 92 GLY A C 1
ATOM 625 O O . GLY A 1 92 ? 10.609 9.610 2.285 1.00 89.94 92 GLY A O 1
ATOM 626 N N . LEU A 1 93 ? 8.387 9.795 2.051 1.00 92.31 93 LEU A N 1
ATOM 627 C CA . LEU A 1 93 ? 8.125 8.355 2.146 1.00 92.31 93 LEU A CA 1
ATOM 628 C C . LEU A 1 93 ? 8.482 7.598 0.850 1.00 92.31 93 LEU A C 1
ATOM 630 O O . LEU A 1 93 ? 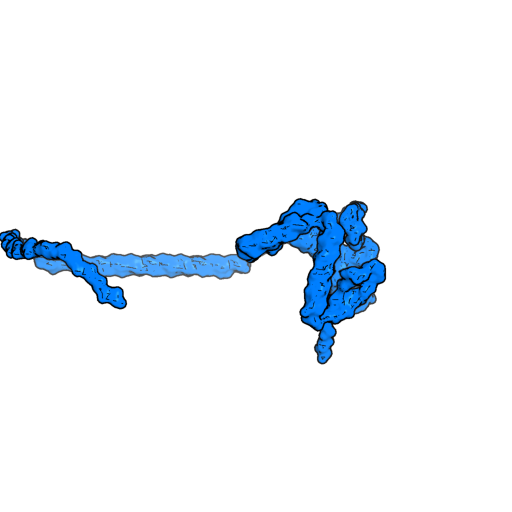8.933 6.456 0.930 1.00 92.31 93 LEU A O 1
ATOM 634 N N . ALA A 1 94 ? 8.371 8.234 -0.324 1.00 91.44 94 ALA A N 1
ATOM 635 C CA . ALA A 1 94 ? 8.797 7.639 -1.597 1.00 91.44 94 ALA A CA 1
ATOM 636 C C . ALA A 1 94 ? 10.320 7.422 -1.656 1.00 91.44 94 ALA A C 1
ATOM 638 O O . ALA A 1 94 ? 10.767 6.422 -2.206 1.00 91.44 94 ALA A O 1
ATOM 639 N N . ALA A 1 95 ? 11.105 8.285 -0.996 1.00 91.81 95 ALA A N 1
ATOM 640 C CA . ALA A 1 95 ? 12.563 8.149 -0.853 1.00 91.81 95 ALA A CA 1
ATOM 641 C C . ALA A 1 95 ? 13.017 6.853 -0.150 1.00 91.81 95 ALA A C 1
ATOM 643 O O . ALA A 1 95 ? 14.197 6.519 -0.161 1.00 91.81 95 ALA A O 1
ATOM 644 N N . THR A 1 96 ? 12.096 6.150 0.520 1.00 92.25 96 THR A N 1
ATOM 645 C CA . THR A 1 96 ? 12.376 4.881 1.216 1.00 92.25 96 THR A CA 1
ATOM 646 C C . THR A 1 96 ? 11.969 3.643 0.412 1.00 92.25 96 THR A C 1
ATOM 648 O O . THR A 1 96 ? 12.157 2.518 0.876 1.00 92.25 96 THR A O 1
ATOM 651 N N . LEU A 1 97 ? 11.413 3.841 -0.786 1.00 91.88 97 LEU A N 1
ATOM 652 C CA . LEU A 1 97 ? 11.136 2.792 -1.760 1.00 91.88 97 LEU A CA 1
ATOM 653 C C . LEU A 1 97 ? 12.357 2.602 -2.675 1.00 91.88 97 LEU A C 1
ATOM 655 O O . LEU A 1 97 ? 13.196 3.491 -2.800 1.00 91.88 97 LEU A O 1
ATOM 659 N N . VAL A 1 98 ? 12.461 1.440 -3.322 1.00 88.94 98 VAL A N 1
ATOM 660 C CA . VAL A 1 98 ? 13.528 1.173 -4.299 1.00 88.94 98 VAL A CA 1
ATOM 661 C C . VAL A 1 98 ? 13.364 2.148 -5.485 1.00 88.94 98 VAL A C 1
ATOM 663 O O . VAL A 1 98 ? 12.231 2.378 -5.924 1.00 88.94 98 VAL A O 1
ATOM 666 N N . PRO A 1 99 ? 14.439 2.776 -5.996 1.00 87.50 99 PRO A N 1
ATOM 667 C CA . PRO A 1 99 ? 14.368 3.602 -7.202 1.00 87.50 99 PRO A CA 1
ATOM 668 C C . PRO A 1 99 ? 14.137 2.746 -8.460 1.00 87.50 99 PRO A C 1
ATOM 670 O O . PRO A 1 99 ? 14.433 1.550 -8.474 1.00 87.50 99 PRO A O 1
ATOM 673 N N . TYR A 1 100 ? 13.617 3.350 -9.531 1.00 85.69 100 TYR A N 1
ATOM 674 C CA . TYR A 1 100 ? 13.569 2.695 -10.837 1.00 85.69 100 TYR A CA 1
ATOM 675 C C . TYR A 1 100 ? 14.903 2.909 -11.563 1.00 85.69 100 TYR A C 1
ATOM 677 O O . TYR A 1 100 ? 15.266 4.041 -11.878 1.00 85.69 100 TYR A O 1
ATOM 685 N N . ARG A 1 101 ? 15.618 1.813 -11.859 1.00 78.81 101 ARG A N 1
ATOM 686 C CA . ARG A 1 101 ? 17.057 1.789 -12.214 1.00 78.81 101 ARG A CA 1
ATOM 687 C C . ARG A 1 101 ? 17.945 2.311 -11.043 1.00 78.81 101 ARG A C 1
ATOM 689 O O . ARG A 1 101 ? 17.468 3.059 -10.193 1.00 78.81 101 ARG A O 1
ATOM 696 N N . PRO A 1 102 ? 19.223 1.893 -10.915 1.00 65.31 102 PRO A N 1
ATOM 697 C CA . PRO A 1 102 ? 20.013 1.067 -11.834 1.00 65.31 102 PRO A CA 1
ATOM 698 C C . PRO A 1 102 ? 19.743 -0.445 -11.755 1.00 65.31 102 PRO A C 1
ATOM 700 O O . PRO A 1 102 ? 20.046 -1.142 -12.717 1.00 65.31 102 PRO A O 1
ATOM 703 N N . ASP A 1 103 ? 19.145 -0.951 -10.671 1.00 70.12 103 ASP A N 1
ATOM 704 C CA . ASP A 1 103 ? 19.126 -2.385 -10.304 1.00 70.12 103 ASP A CA 1
ATOM 705 C C . ASP A 1 103 ? 18.159 -3.276 -11.128 1.00 70.12 103 ASP A C 1
ATOM 707 O O . ASP A 1 103 ? 17.526 -4.191 -10.603 1.00 70.12 103 ASP A O 1
ATOM 711 N N . GLY A 1 104 ? 17.966 -2.989 -12.419 1.00 76.19 104 GLY A N 1
ATOM 712 C CA . GLY A 1 104 ? 17.084 -3.742 -13.327 1.00 76.19 104 GLY A CA 1
ATOM 713 C C . GLY A 1 104 ? 15.575 -3.587 -13.075 1.00 76.19 104 GLY A C 1
ATOM 714 O O . GLY A 1 104 ? 14.768 -4.064 -13.873 1.00 76.19 104 GLY A O 1
ATOM 715 N N . TRP A 1 105 ? 15.171 -2.904 -12.001 1.00 84.56 105 TRP A N 1
ATOM 716 C CA . TRP A 1 105 ? 13.770 -2.598 -11.712 1.00 84.56 105 TRP A CA 1
ATOM 717 C C . TRP A 1 105 ? 13.258 -1.425 -12.551 1.00 84.56 105 TRP A C 1
ATOM 719 O O . TRP A 1 105 ? 13.870 -0.358 -12.603 1.00 84.56 105 TRP A O 1
ATOM 729 N N . THR A 1 106 ? 12.096 -1.619 -13.167 1.00 88.88 106 THR A N 1
ATOM 730 C CA . THR A 1 106 ? 11.392 -0.639 -14.007 1.00 88.88 106 THR A CA 1
ATOM 731 C C . THR A 1 106 ? 9.922 -0.528 -13.590 1.00 88.88 106 THR A C 1
ATOM 733 O O . THR A 1 106 ? 9.464 -1.278 -12.724 1.00 88.88 106 THR A O 1
ATOM 736 N N . ARG A 1 107 ? 9.191 0.431 -14.169 1.00 91.12 107 ARG A N 1
ATOM 737 C CA . ARG A 1 107 ? 7.797 0.753 -13.828 1.00 91.12 107 ARG A CA 1
ATOM 738 C C . ARG A 1 107 ? 6.869 -0.458 -13.986 1.00 91.12 107 ARG A C 1
ATOM 740 O O . ARG A 1 107 ? 6.736 -0.997 -15.080 1.00 91.12 107 ARG A O 1
ATOM 747 N N . GLY A 1 108 ? 6.258 -0.891 -12.883 1.00 91.62 108 GLY A N 1
ATOM 748 C CA . GLY A 1 108 ? 5.331 -2.023 -12.852 1.00 91.62 108 GLY A CA 1
ATOM 749 C C . GLY A 1 108 ? 3.895 -1.677 -13.281 1.00 91.62 108 GLY A C 1
ATOM 750 O O . GLY A 1 108 ? 3.627 -0.553 -13.709 1.00 91.62 108 GLY A O 1
ATOM 751 N N . PRO A 1 109 ? 2.968 -2.650 -13.179 1.00 92.50 109 PRO A N 1
ATOM 752 C CA . PRO A 1 109 ? 1.553 -2.460 -13.495 1.00 92.50 109 PRO A CA 1
ATOM 753 C C . PRO A 1 109 ? 0.816 -1.647 -12.419 1.00 92.50 109 PRO A C 1
ATOM 755 O O . PRO A 1 109 ? 1.122 -1.746 -11.230 1.00 92.50 109 PRO A O 1
ATOM 758 N N . ASP A 1 110 ? -0.201 -0.893 -12.838 1.00 94.94 110 ASP A N 1
ATOM 759 C CA . ASP A 1 110 ? -0.901 0.075 -11.990 1.00 94.94 110 ASP A CA 1
ATOM 760 C C . ASP A 1 110 ? -1.530 -0.527 -10.721 1.00 94.94 110 ASP A C 1
ATOM 762 O O . ASP A 1 110 ? -2.220 -1.551 -10.742 1.00 94.94 110 ASP A O 1
ATOM 766 N N . LEU A 1 111 ? -1.345 0.166 -9.594 1.00 92.06 111 LEU A N 1
ATOM 767 C CA . LEU A 1 111 ? -1.877 -0.206 -8.285 1.00 92.06 111 LEU A CA 1
ATOM 768 C C . LEU A 1 111 ? -3.328 0.276 -8.135 1.00 92.06 111 LEU A C 1
ATOM 770 O O . LEU A 1 111 ? -3.651 1.131 -7.309 1.00 92.06 111 LEU A O 1
ATOM 774 N N . GLY A 1 112 ? -4.214 -0.274 -8.967 1.00 89.44 112 GLY A N 1
ATOM 775 C CA . GLY A 1 112 ? -5.607 0.162 -9.070 1.00 89.44 112 GLY A CA 1
ATOM 776 C C . GLY A 1 112 ? -5.715 1.534 -9.738 1.00 89.44 112 GLY A C 1
ATOM 777 O O . GLY A 1 112 ? -5.108 1.770 -10.776 1.00 89.44 112 GLY A O 1
ATOM 778 N N . GLU A 1 113 ? -6.479 2.452 -9.145 1.00 91.19 113 GLU A N 1
ATOM 779 C CA . GLU A 1 113 ? -6.678 3.811 -9.684 1.00 91.19 113 GLU A CA 1
ATOM 780 C C . GLU A 1 113 ? -5.472 4.753 -9.495 1.00 91.19 113 GLU A C 1
ATOM 782 O O . GLU A 1 113 ? -5.451 5.849 -10.047 1.00 91.19 113 GLU A O 1
ATOM 787 N N . PHE A 1 114 ? -4.464 4.341 -8.719 1.00 92.69 114 PHE A N 1
ATOM 788 C CA . PHE A 1 114 ? -3.344 5.198 -8.313 1.00 92.69 114 PHE A CA 1
ATOM 789 C C . PHE A 1 114 ? -2.148 5.190 -9.272 1.00 92.69 114 PHE A C 1
ATOM 791 O O . PHE A 1 114 ? -1.161 5.882 -9.020 1.00 92.69 114 PHE A O 1
ATOM 798 N N . GLY A 1 115 ? -2.221 4.410 -10.350 1.00 93.69 115 GLY A N 1
ATOM 799 C CA . GLY A 1 115 ? -1.099 4.193 -11.253 1.00 93.69 115 GLY A CA 1
ATOM 800 C C . GLY A 1 115 ? 0.022 3.355 -10.628 1.00 93.69 115 GLY A C 1
ATOM 801 O O . GLY A 1 115 ? -0.110 2.775 -9.547 1.00 93.69 115 GLY A O 1
ATOM 802 N N . SER A 1 116 ? 1.151 3.283 -11.324 1.00 93.62 116 SER A N 1
ATOM 803 C CA . SER A 1 116 ? 2.313 2.481 -10.934 1.00 93.62 116 SER A CA 1
ATOM 804 C C . SER A 1 116 ? 3.108 3.012 -9.728 1.00 93.62 116 SER A C 1
ATOM 806 O O . SER A 1 116 ? 3.932 2.275 -9.187 1.00 93.62 116 SER A O 1
ATOM 808 N N . ASP A 1 117 ? 2.955 4.289 -9.361 1.00 93.38 117 ASP A N 1
ATOM 809 C CA . ASP A 1 117 ? 3.723 4.969 -8.304 1.00 93.38 117 ASP A CA 1
ATOM 810 C C . ASP A 1 117 ? 2.929 6.153 -7.724 1.00 93.38 117 ASP A C 1
ATOM 812 O O . ASP A 1 117 ? 2.446 6.996 -8.479 1.00 93.38 117 ASP A O 1
ATOM 816 N N . THR A 1 118 ? 2.775 6.233 -6.398 1.00 94.94 118 THR A N 1
ATOM 817 C CA . THR A 1 118 ? 2.016 7.310 -5.743 1.00 94.94 118 THR A CA 1
ATOM 818 C C . THR A 1 118 ? 2.428 7.567 -4.289 1.00 94.94 118 THR A C 1
ATOM 820 O O . THR A 1 118 ? 2.945 6.687 -3.594 1.00 94.94 118 THR A O 1
ATOM 823 N N . VAL A 1 119 ? 2.104 8.765 -3.790 1.00 95.69 119 VAL A N 1
ATOM 824 C CA . VAL A 1 119 ? 2.158 9.123 -2.366 1.00 95.69 119 VAL A CA 1
ATOM 825 C C . VAL A 1 119 ? 0.813 9.709 -1.936 1.00 95.69 119 VAL A C 1
ATOM 827 O O . VAL A 1 119 ? 0.346 10.711 -2.472 1.00 95.69 119 VAL A O 1
ATOM 830 N N . LEU A 1 120 ? 0.205 9.090 -0.927 1.00 95.81 120 LEU A N 1
ATOM 831 C CA . LEU A 1 120 ? -1.064 9.478 -0.326 1.00 95.81 120 LEU A CA 1
ATOM 832 C C . LEU A 1 120 ? -0.832 10.135 1.039 1.00 95.81 120 LEU A C 1
ATOM 834 O O . LEU A 1 120 ? -0.105 9.610 1.888 1.00 95.81 120 LEU A O 1
ATOM 838 N N . SER A 1 121 ? -1.521 11.248 1.291 1.00 95.88 121 SER A N 1
ATOM 839 C CA . SER A 1 121 ? -1.621 11.828 2.636 1.00 95.88 121 SER A CA 1
ATOM 840 C C . SER A 1 121 ? -2.306 10.866 3.612 1.00 95.88 121 SER A C 1
ATOM 842 O O . SER A 1 121 ? -3.065 9.980 3.210 1.00 95.88 121 SER A O 1
ATOM 844 N N . GLY A 1 122 ? -2.110 11.071 4.915 1.00 95.38 122 GLY A N 1
ATOM 845 C CA . GLY A 1 122 ? -2.749 10.265 5.955 1.00 95.38 122 GLY A CA 1
ATOM 846 C C . GLY A 1 122 ? -4.274 10.162 5.846 1.00 95.38 122 GLY A C 1
ATOM 847 O O . GLY A 1 122 ? -4.845 9.096 6.085 1.00 95.38 122 GLY A O 1
ATOM 848 N N . ALA A 1 123 ? -4.937 11.230 5.389 1.00 95.88 123 ALA A N 1
ATOM 849 C CA . ALA A 1 123 ? -6.376 11.239 5.130 1.00 95.88 123 ALA A CA 1
ATOM 850 C C . ALA A 1 123 ? -6.762 10.338 3.941 1.00 95.88 123 ALA A C 1
ATOM 852 O O . ALA A 1 123 ? -7.672 9.519 4.069 1.00 95.88 123 ALA A O 1
ATOM 853 N N . GLN A 1 124 ? -6.042 10.428 2.816 1.00 95.94 124 GLN A N 1
ATOM 854 C CA . GLN A 1 124 ? -6.258 9.572 1.639 1.00 95.94 124 GLN A CA 1
ATOM 855 C C . GLN A 1 124 ? -5.953 8.098 1.949 1.00 95.94 124 GLN A C 1
ATOM 857 O O . GLN A 1 124 ? -6.755 7.221 1.639 1.00 95.94 124 GLN A O 1
ATOM 862 N N . ALA A 1 125 ? -4.845 7.825 2.641 1.00 95.88 125 ALA A N 1
ATOM 863 C CA . ALA A 1 125 ? -4.472 6.485 3.088 1.00 95.88 125 ALA A CA 1
ATOM 864 C C . ALA A 1 125 ? -5.508 5.885 4.060 1.00 95.88 125 ALA A C 1
ATOM 866 O O . ALA A 1 125 ? -5.821 4.696 3.997 1.00 95.88 125 ALA A O 1
ATOM 867 N N . THR A 1 126 ? -6.080 6.707 4.944 1.00 95.75 126 THR A N 1
ATOM 868 C CA . THR A 1 126 ? -7.158 6.299 5.859 1.00 95.75 126 THR A CA 1
ATOM 869 C C . THR A 1 126 ? -8.466 6.037 5.111 1.00 95.75 126 THR A C 1
ATOM 871 O O . THR A 1 126 ? -9.134 5.045 5.405 1.00 95.75 126 THR A O 1
ATOM 874 N N . ALA A 1 127 ? -8.812 6.860 4.116 1.00 95.62 127 ALA A N 1
ATOM 875 C CA . ALA A 1 127 ? -9.963 6.626 3.247 1.00 95.62 127 ALA A CA 1
ATOM 876 C C . ALA A 1 127 ? -9.822 5.297 2.487 1.00 95.62 127 ALA A C 1
ATOM 878 O O . ALA A 1 127 ? -10.686 4.435 2.627 1.00 95.62 127 ALA A O 1
ATOM 879 N N . LEU A 1 128 ? -8.691 5.068 1.809 1.00 94.75 128 LEU A N 1
ATOM 880 C CA . LEU A 1 128 ? -8.387 3.823 1.091 1.00 94.75 128 LEU A CA 1
ATOM 881 C C . LEU A 1 128 ? -8.470 2.579 1.999 1.00 94.75 128 LEU A C 1
ATOM 883 O O . LEU A 1 128 ? -9.051 1.562 1.618 1.00 94.75 128 LEU A O 1
ATOM 887 N N . ARG A 1 129 ? -7.969 2.668 3.241 1.00 93.12 129 ARG A N 1
ATOM 888 C CA . ARG A 1 129 ? -8.083 1.585 4.239 1.00 93.12 129 ARG A CA 1
ATOM 889 C C . ARG A 1 129 ? -9.521 1.299 4.682 1.00 93.12 129 ARG A C 1
ATOM 891 O O . ARG A 1 129 ? -9.800 0.165 5.057 1.00 93.12 129 ARG A O 1
ATOM 898 N N . LYS A 1 130 ? -10.420 2.289 4.678 1.00 95.94 130 LYS A N 1
ATOM 899 C CA . LYS A 1 130 ? -11.859 2.076 4.933 1.00 95.94 130 LYS A CA 1
ATOM 900 C C . LYS A 1 130 ? -12.585 1.573 3.689 1.00 95.94 130 LYS A C 1
ATOM 902 O O . LYS A 1 130 ? -13.531 0.799 3.803 1.00 95.94 130 LYS A O 1
ATOM 907 N N . GLU A 1 131 ? -12.124 1.973 2.512 1.00 94.69 131 GLU A N 1
ATOM 908 C CA . GLU A 1 131 ? -12.732 1.644 1.227 1.00 94.69 131 GLU A CA 1
ATOM 909 C C . GLU A 1 131 ? -12.631 0.145 0.891 1.00 94.69 131 GLU A C 1
ATOM 911 O O . GLU A 1 131 ? -13.576 -0.449 0.365 1.00 94.69 131 GLU A O 1
ATOM 916 N N . SER A 1 132 ? -11.543 -0.516 1.305 1.00 91.75 132 SER A N 1
ATOM 917 C CA . SER A 1 132 ? -11.412 -1.980 1.230 1.00 91.75 132 SER A CA 1
ATOM 918 C C . SER A 1 132 ? -12.449 -2.736 2.077 1.00 91.75 132 SER A C 1
ATOM 920 O O . SER A 1 132 ? -12.733 -3.902 1.812 1.00 91.75 132 SER A O 1
ATOM 922 N N . LEU A 1 133 ? -13.076 -2.077 3.060 1.00 96.38 133 LEU A N 1
ATOM 923 C CA . LEU A 1 133 ? -14.118 -2.666 3.902 1.00 96.38 133 LEU A CA 1
ATOM 924 C C . LEU A 1 133 ? -15.514 -2.609 3.262 1.00 96.38 133 LEU A C 1
ATOM 926 O O . LEU A 1 133 ? -16.439 -3.174 3.843 1.00 96.38 133 LEU A O 1
ATOM 930 N N . ARG A 1 134 ? -15.706 -1.951 2.101 1.00 94.38 134 ARG A N 1
ATOM 931 C CA . ARG A 1 134 ? -17.031 -1.716 1.476 1.00 94.38 134 ARG A CA 1
ATOM 932 C C . ARG A 1 134 ? -17.929 -2.955 1.405 1.00 94.38 134 ARG A C 1
ATOM 934 O O . ARG A 1 134 ? -19.130 -2.828 1.634 1.00 94.38 134 ARG A O 1
ATOM 941 N N . GLY A 1 135 ? -17.353 -4.123 1.109 1.00 94.94 135 GLY A N 1
ATOM 942 C CA . GLY A 1 135 ? -18.077 -5.395 0.982 1.00 94.94 135 GLY A CA 1
ATOM 943 C C . GLY A 1 135 ? -18.502 -6.049 2.304 1.00 94.94 135 GLY A C 1
ATOM 944 O O . GLY A 1 135 ? -19.237 -7.032 2.277 1.00 94.94 135 GLY A O 1
ATOM 945 N N . LEU A 1 136 ? -18.062 -5.539 3.460 1.00 97.00 136 LEU A N 1
ATOM 946 C CA . LEU A 1 136 ? -18.397 -6.111 4.765 1.00 97.00 136 LEU A CA 1
ATOM 947 C C . LEU A 1 136 ? -19.759 -5.611 5.284 1.00 97.00 136 LEU A C 1
ATOM 949 O O . LEU A 1 136 ? -20.125 -4.449 5.047 1.00 97.00 136 LEU A O 1
ATOM 953 N N . PRO A 1 137 ? -20.500 -6.430 6.061 1.00 97.88 137 PRO A N 1
ATOM 954 C CA . PRO A 1 137 ? -21.758 -5.996 6.651 1.00 97.88 137 PRO A CA 1
ATOM 955 C C . PRO A 1 137 ? -21.554 -4.829 7.631 1.00 97.88 137 PRO A C 1
ATOM 957 O O . PRO A 1 137 ? -20.465 -4.574 8.150 1.00 97.88 137 PRO A O 1
ATOM 960 N N . ARG A 1 138 ? -22.625 -4.058 7.856 1.00 97.38 138 ARG A N 1
ATOM 961 C CA . ARG A 1 138 ? -22.566 -2.726 8.489 1.00 97.38 138 ARG A CA 1
ATOM 962 C C . ARG A 1 138 ? -21.973 -2.722 9.905 1.00 97.38 138 ARG A C 1
ATOM 964 O O . ARG A 1 138 ? -21.379 -1.718 10.294 1.00 97.38 138 ARG A O 1
ATOM 971 N N . SER A 1 139 ? -22.152 -3.792 10.671 1.00 96.75 139 SER A N 1
ATOM 972 C CA . SER A 1 139 ? -21.605 -3.986 12.021 1.00 96.75 139 SER A CA 1
ATOM 973 C C . SER A 1 139 ? -20.085 -4.174 11.991 1.00 96.75 139 SER A C 1
ATOM 975 O O . SER A 1 139 ? -19.343 -3.449 12.655 1.00 96.75 139 SER A O 1
ATOM 977 N N . GLU A 1 140 ? -19.631 -5.106 11.162 1.00 96.81 140 GLU A N 1
ATOM 978 C CA . GLU A 1 140 ? -18.249 -5.544 10.990 1.00 96.81 140 GLU A CA 1
ATOM 979 C C . GLU A 1 140 ? -17.416 -4.413 10.393 1.00 96.81 140 GLU A C 1
ATOM 981 O O . GLU A 1 140 ? -16.380 -4.042 10.949 1.00 96.81 140 GLU A O 1
ATOM 986 N N . ARG A 1 141 ? -17.929 -3.783 9.327 1.00 97.75 141 ARG A N 1
ATOM 987 C CA . ARG A 1 141 ? -17.326 -2.596 8.722 1.00 97.75 141 ARG A CA 1
ATOM 988 C C . ARG A 1 141 ? -17.138 -1.481 9.748 1.00 97.75 141 ARG A C 1
ATOM 990 O O . ARG A 1 141 ? -16.016 -1.027 9.921 1.00 97.75 141 ARG A O 1
ATOM 997 N N . ARG A 1 142 ? -18.179 -1.092 10.494 1.00 97.25 142 ARG A N 1
ATOM 998 C CA . ARG A 1 142 ? -18.077 -0.019 11.506 1.00 97.25 142 ARG A CA 1
ATOM 999 C C . ARG A 1 142 ? -17.114 -0.342 12.647 1.00 97.25 142 ARG A C 1
ATOM 1001 O O . ARG A 1 142 ? -16.476 0.563 13.183 1.00 97.25 142 ARG A O 1
ATOM 1008 N N . ARG A 1 143 ? -16.992 -1.618 13.027 1.00 96.62 143 ARG A N 1
ATOM 1009 C CA . ARG A 1 143 ? -15.995 -2.071 14.007 1.00 96.62 143 ARG A CA 1
ATOM 1010 C C . ARG A 1 143 ? -14.573 -1.879 13.472 1.00 96.62 143 ARG A C 1
ATOM 1012 O O . ARG A 1 143 ? -13.730 -1.367 14.199 1.00 96.62 143 ARG A O 1
ATOM 1019 N N . LEU A 1 144 ? -14.318 -2.251 12.219 1.00 95.69 144 LEU A N 1
ATOM 1020 C CA . LEU A 1 144 ? -12.995 -2.152 11.594 1.00 95.69 144 LEU A CA 1
ATOM 1021 C C . LEU A 1 144 ? -12.630 -0.711 11.193 1.00 95.69 144 LEU A C 1
ATOM 1023 O O . LEU A 1 144 ? -11.506 -0.291 11.448 1.00 95.69 144 LEU A O 1
ATOM 1027 N N . GLU A 1 145 ? -13.583 0.083 10.688 1.00 96.31 145 GLU A N 1
ATOM 1028 C CA . GLU A 1 145 ? -13.449 1.537 10.478 1.00 96.31 145 GLU A CA 1
ATOM 1029 C C . GLU A 1 145 ? -12.964 2.229 11.768 1.00 96.31 145 GLU A C 1
ATOM 1031 O O . GLU A 1 145 ? -12.043 3.042 11.725 1.00 96.31 145 GLU A O 1
ATOM 1036 N N . LYS A 1 146 ? -13.513 1.842 12.930 1.00 96.06 146 LYS A N 1
ATOM 1037 C CA . LYS A 1 146 ? -13.116 2.375 14.241 1.00 96.06 146 LYS A CA 1
ATOM 1038 C C . LYS A 1 146 ? -11.714 1.940 14.689 1.00 96.06 146 LYS A C 1
ATOM 1040 O O . LYS A 1 146 ? -11.038 2.716 15.359 1.00 96.06 146 LYS A O 1
ATOM 1045 N N . GLU A 1 147 ? -11.253 0.738 14.339 1.00 92.31 147 GLU A N 1
ATOM 1046 C CA . GLU A 1 147 ? -9.866 0.318 14.614 1.00 92.31 147 GLU A CA 1
ATOM 1047 C C . GLU A 1 147 ? -8.849 0.970 13.663 1.00 92.31 147 GLU A C 1
ATOM 1049 O O . GLU A 1 147 ? -7.708 1.206 14.061 1.00 92.31 147 GLU A O 1
ATOM 1054 N N . ILE A 1 148 ? -9.265 1.325 12.443 1.00 92.50 148 ILE A N 1
ATOM 1055 C CA . ILE A 1 148 ? -8.489 2.184 11.538 1.00 92.50 148 ILE A CA 1
ATOM 1056 C C . ILE A 1 148 ? -8.352 3.587 12.147 1.00 92.50 148 ILE A C 1
ATOM 1058 O O . ILE A 1 148 ? -7.232 4.067 12.291 1.00 92.50 148 ILE A O 1
ATOM 1062 N N . ASP A 1 149 ? -9.455 4.203 12.589 1.00 93.50 149 ASP A N 1
ATOM 1063 C CA . ASP A 1 149 ? -9.449 5.546 13.201 1.00 93.50 149 ASP A CA 1
ATOM 1064 C C . ASP A 1 149 ? -8.667 5.613 14.524 1.00 93.50 149 ASP A C 1
ATOM 1066 O O . ASP A 1 149 ? -8.098 6.644 14.869 1.00 93.50 149 ASP A O 1
ATOM 1070 N N . ARG A 1 150 ? -8.591 4.500 15.265 1.00 91.62 150 ARG A N 1
ATOM 1071 C CA . ARG A 1 150 ? -7.749 4.356 16.468 1.00 91.62 150 ARG A CA 1
ATOM 1072 C C . ARG A 1 150 ? -6.251 4.279 16.170 1.00 91.62 150 ARG A C 1
ATOM 1074 O O . ARG A 1 150 ? -5.449 4.403 17.093 1.00 91.62 150 ARG A O 1
ATOM 1081 N N . ARG A 1 151 ? -5.868 4.004 14.921 1.00 89.75 151 ARG A N 1
ATOM 1082 C CA . ARG A 1 151 ? -4.482 3.789 14.482 1.00 89.75 151 ARG A CA 1
ATOM 1083 C C . ARG A 1 151 ? -4.244 4.554 13.169 1.00 89.75 151 ARG A C 1
ATOM 1085 O O . ARG A 1 151 ? -4.119 3.918 12.111 1.00 89.75 151 ARG A O 1
ATOM 1092 N N . PRO A 1 152 ? -4.224 5.900 13.228 1.00 88.00 152 PRO A N 1
ATOM 1093 C CA . PRO A 1 152 ? -4.067 6.746 12.055 1.00 88.00 152 PRO A CA 1
ATOM 1094 C C . PRO A 1 152 ? -2.713 6.546 11.366 1.00 88.00 152 PRO A C 1
ATOM 1096 O O . PRO A 1 152 ? -1.688 6.208 11.973 1.00 88.00 152 PRO A O 1
ATOM 1099 N N . VAL A 1 153 ? -2.753 6.750 10.054 1.00 93.69 153 VAL A N 1
ATOM 1100 C CA . VAL A 1 153 ? -1.613 6.725 9.139 1.00 93.69 153 VAL A CA 1
ATOM 1101 C C . VAL A 1 153 ? -1.277 8.179 8.830 1.00 93.69 153 VAL A C 1
ATOM 1103 O O . VAL A 1 153 ? -2.171 8.921 8.444 1.00 93.69 153 VAL A O 1
ATOM 1106 N N . ALA A 1 154 ? -0.018 8.581 8.984 1.00 94.69 154 ALA A N 1
ATOM 1107 C CA . ALA A 1 154 ? 0.469 9.918 8.640 1.00 94.69 154 ALA A CA 1
ATOM 1108 C C . ALA A 1 154 ? 0.614 10.100 7.116 1.00 94.69 154 ALA A C 1
ATOM 1110 O O . ALA A 1 154 ? 0.334 11.169 6.574 1.00 94.69 154 ALA A O 1
ATOM 1111 N N . GLY A 1 155 ? 0.997 9.028 6.417 1.00 95.50 155 GLY A N 1
ATOM 1112 C CA . GLY A 1 155 ? 1.086 8.966 4.959 1.00 95.50 155 GLY A CA 1
ATOM 1113 C C . GLY A 1 155 ? 1.349 7.545 4.462 1.00 95.50 155 GLY A C 1
ATOM 1114 O O . GLY A 1 155 ? 1.727 6.661 5.234 1.00 95.50 155 GLY A O 1
ATOM 1115 N N . MET A 1 156 ? 1.137 7.319 3.171 1.00 96.38 156 MET A N 1
ATOM 1116 C CA . MET A 1 156 ? 1.366 6.038 2.504 1.00 96.38 156 MET A CA 1
ATOM 1117 C C . MET A 1 156 ? 2.056 6.277 1.161 1.00 96.38 156 MET A C 1
ATOM 1119 O O . MET A 1 156 ? 1.688 7.202 0.449 1.00 96.38 156 MET A O 1
ATOM 1123 N N . ALA A 1 157 ? 3.040 5.458 0.810 1.00 96.94 157 ALA A N 1
ATOM 1124 C CA . ALA A 1 157 ? 3.662 5.450 -0.510 1.00 96.94 157 ALA A CA 1
ATOM 1125 C C . ALA A 1 157 ? 3.473 4.064 -1.129 1.00 96.94 157 ALA A C 1
ATOM 1127 O O . ALA A 1 157 ? 3.564 3.055 -0.424 1.00 96.94 157 ALA A O 1
ATOM 1128 N N . MET A 1 158 ? 3.163 4.008 -2.421 1.00 96.00 158 MET A N 1
ATOM 1129 C CA . MET A 1 158 ? 2.860 2.760 -3.119 1.00 96.00 158 MET A CA 1
ATOM 1130 C C . MET A 1 158 ? 3.569 2.756 -4.467 1.00 96.00 158 MET A C 1
ATOM 1132 O O . MET A 1 158 ? 3.360 3.676 -5.249 1.00 96.00 158 MET A O 1
ATOM 1136 N N . ARG A 1 159 ? 4.383 1.732 -4.737 1.00 95.44 159 ARG A N 1
ATOM 1137 C CA . ARG A 1 159 ? 5.152 1.605 -5.981 1.00 95.44 159 ARG A CA 1
ATOM 1138 C C . ARG A 1 159 ? 5.132 0.169 -6.489 1.00 95.44 159 ARG A C 1
ATOM 1140 O O . ARG A 1 159 ? 5.346 -0.776 -5.727 1.00 95.44 159 ARG A O 1
ATOM 1147 N N . SER A 1 160 ? 4.857 0.021 -7.776 1.00 94.94 160 SER A N 1
ATOM 1148 C CA . SER A 1 160 ? 4.865 -1.242 -8.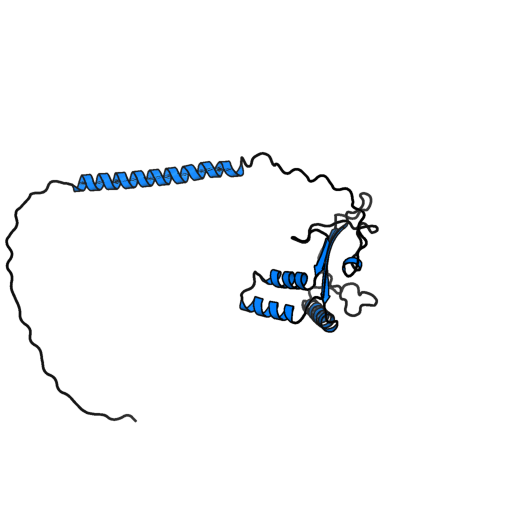510 1.00 94.94 160 SER A CA 1
ATOM 1149 C C . SER A 1 160 ? 6.129 -1.346 -9.351 1.00 94.94 160 SER A C 1
ATOM 1151 O O . SER A 1 160 ? 6.547 -0.382 -9.983 1.00 94.94 160 SER A O 1
ATOM 1153 N N . TYR A 1 161 ? 6.720 -2.527 -9.405 1.00 92.38 161 TYR A N 1
ATOM 1154 C CA . TYR A 1 161 ? 7.945 -2.778 -10.146 1.00 92.38 161 TYR A CA 1
ATOM 1155 C C . TYR A 1 161 ? 7.758 -3.950 -11.092 1.00 92.38 161 TYR A C 1
ATOM 1157 O O . TYR A 1 161 ? 7.043 -4.903 -10.772 1.00 92.38 161 TYR A O 1
ATOM 1165 N N . VAL A 1 162 ? 8.478 -3.923 -12.207 1.00 91.31 162 VAL A N 1
ATOM 1166 C CA . VAL A 1 162 ? 8.792 -5.113 -12.991 1.00 91.31 162 VAL A CA 1
ATOM 1167 C C . VAL A 1 162 ? 10.301 -5.198 -13.213 1.00 91.31 162 VAL A C 1
ATOM 1169 O O . VAL A 1 162 ? 10.938 -4.221 -13.615 1.00 91.31 162 VAL A O 1
ATOM 1172 N N . ARG A 1 163 ? 10.880 -6.371 -12.942 1.00 85.19 163 ARG A N 1
ATOM 1173 C CA . ARG A 1 163 ? 12.199 -6.765 -13.448 1.00 85.19 163 ARG A CA 1
ATOM 1174 C C . ARG A 1 163 ? 11.959 -7.727 -14.599 1.00 85.19 163 ARG A C 1
ATOM 1176 O O . ARG A 1 163 ? 11.376 -8.796 -14.413 1.00 85.19 163 ARG A O 1
ATOM 1183 N N . THR A 1 164 ? 12.381 -7.327 -15.790 1.00 73.38 164 THR A N 1
ATOM 1184 C CA . THR A 1 164 ? 12.566 -8.251 -16.910 1.00 73.38 164 THR A CA 1
ATOM 1185 C C . THR A 1 164 ? 14.019 -8.728 -16.876 1.00 73.38 164 THR A C 1
ATOM 1187 O O . THR A 1 164 ? 14.909 -7.907 -16.645 1.00 73.38 164 THR A O 1
ATOM 1190 N N . PRO A 1 165 ? 14.288 -10.033 -17.041 1.00 63.31 165 PRO A N 1
ATOM 1191 C CA . PRO A 1 165 ? 15.657 -10.505 -17.184 1.00 63.31 165 PRO A CA 1
ATOM 1192 C C . PRO A 1 165 ? 16.232 -9.999 -18.511 1.00 63.31 165 PRO A C 1
ATOM 1194 O O . PRO A 1 165 ? 15.516 -9.907 -19.513 1.00 63.31 165 PRO A O 1
ATOM 1197 N N . ALA A 1 166 ? 17.524 -9.668 -18.527 1.00 57.38 166 ALA A N 1
ATOM 1198 C CA . ALA A 1 166 ? 18.227 -9.424 -19.781 1.00 57.38 166 ALA A CA 1
ATOM 1199 C C . ALA A 1 166 ? 18.241 -10.722 -20.606 1.00 57.38 166 ALA A C 1
ATOM 1201 O O . ALA A 1 166 ? 18.368 -11.805 -20.040 1.00 57.38 166 ALA A O 1
ATOM 120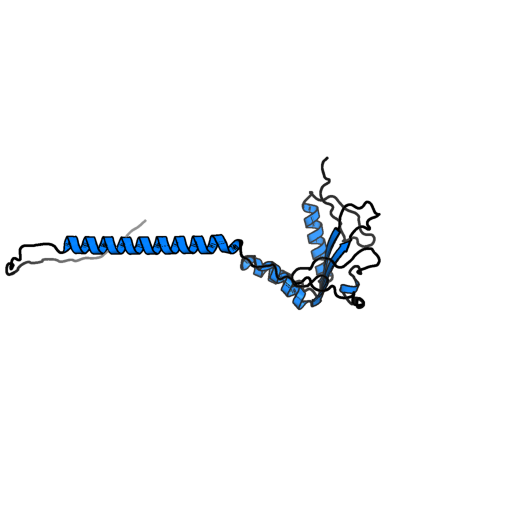2 N N . PHE A 1 167 ? 18.130 -10.624 -21.935 1.00 50.66 167 PHE A N 1
ATOM 1203 C CA . PHE A 1 167 ? 17.964 -11.789 -22.821 1.00 50.66 167 PHE A CA 1
ATOM 1204 C C . PHE A 1 167 ? 19.103 -12.829 -22.746 1.00 50.66 167 PHE A C 1
ATOM 1206 O O . PHE A 1 167 ? 18.907 -13.965 -23.175 1.00 50.66 167 PHE A O 1
ATOM 1213 N N . ASP A 1 168 ? 20.258 -12.454 -22.189 1.00 50.69 168 ASP A N 1
ATOM 1214 C CA . ASP A 1 168 ? 21.440 -13.304 -22.012 1.00 50.69 168 ASP A CA 1
ATOM 1215 C C . ASP A 1 168 ? 21.532 -13.971 -20.619 1.00 50.69 168 ASP A C 1
ATOM 1217 O O . ASP A 1 168 ? 22.325 -14.896 -20.429 1.00 50.69 168 ASP A O 1
ATOM 1221 N N . GLU A 1 169 ? 20.729 -13.545 -19.634 1.00 50.91 169 GLU A N 1
ATOM 1222 C CA . GLU A 1 169 ? 20.682 -14.161 -18.301 1.00 50.91 169 GLU A CA 1
ATOM 1223 C C . GLU A 1 169 ? 19.589 -15.237 -18.242 1.00 50.91 169 GLU A C 1
ATOM 1225 O O . GLU A 1 169 ? 18.421 -14.986 -18.526 1.00 50.91 169 GLU A O 1
ATOM 1230 N N . GLY A 1 170 ? 19.947 -16.456 -17.819 1.00 49.84 170 GLY A N 1
ATOM 1231 C CA . GLY A 1 170 ? 19.053 -17.627 -17.803 1.00 49.84 170 GLY A CA 1
ATOM 1232 C C . GLY A 1 170 ? 17.883 -17.591 -16.800 1.00 49.84 170 GLY A C 1
ATOM 1233 O O . GLY A 1 170 ? 17.289 -18.638 -16.531 1.00 49.84 170 GLY A O 1
ATOM 1234 N N . GLU A 1 171 ? 17.557 -16.427 -16.232 1.00 55.06 171 GLU A N 1
ATOM 1235 C CA . GLU A 1 171 ? 16.374 -16.212 -15.396 1.00 55.06 171 GLU A CA 1
ATOM 1236 C C . GLU A 1 171 ? 15.092 -16.382 -16.235 1.00 55.06 171 GLU A C 1
ATOM 1238 O O . GLU A 1 171 ? 14.837 -15.660 -17.199 1.00 55.06 171 GLU A O 1
ATOM 1243 N N . LYS A 1 172 ? 14.244 -17.351 -15.872 1.00 55.03 172 LYS A N 1
ATOM 1244 C CA . LYS A 1 172 ? 13.004 -17.637 -16.608 1.00 55.03 172 LYS A CA 1
ATOM 1245 C C . LYS A 1 172 ? 11.827 -16.805 -16.098 1.00 55.03 172 LYS A C 1
ATOM 1247 O O . LYS A 1 172 ? 11.080 -17.254 -15.233 1.00 55.03 172 LYS A O 1
ATOM 1252 N N . GLY A 1 173 ? 11.610 -15.654 -16.731 1.00 63.78 173 GLY A N 1
ATOM 1253 C CA . GLY A 1 173 ? 10.366 -14.882 -16.642 1.00 63.78 173 GLY A CA 1
ATOM 1254 C C . GLY A 1 173 ? 10.503 -13.520 -15.960 1.00 63.78 173 GLY A C 1
ATOM 1255 O O . GLY A 1 173 ? 11.426 -13.270 -15.193 1.00 63.78 173 GLY A O 1
ATOM 1256 N N . SER A 1 174 ? 9.562 -12.623 -16.257 1.00 75.94 174 SER A N 1
ATOM 1257 C CA . SER A 1 174 ? 9.473 -11.293 -15.649 1.00 75.94 174 SER A CA 1
ATOM 1258 C C . SER A 1 174 ? 8.843 -11.352 -14.256 1.00 75.94 174 SER A C 1
ATOM 1260 O O . SER A 1 174 ? 7.750 -11.900 -14.104 1.00 75.94 174 SER A O 1
ATOM 1262 N N . VAL A 1 175 ? 9.471 -10.719 -13.265 1.00 84.88 175 VAL A N 1
ATOM 1263 C CA . VAL A 1 175 ? 8.948 -10.632 -11.892 1.00 84.88 175 VAL A CA 1
ATOM 1264 C C . VAL A 1 175 ? 8.282 -9.277 -11.674 1.00 84.88 175 VAL A C 1
ATOM 1266 O O . VAL A 1 175 ? 8.929 -8.240 -11.822 1.00 84.88 175 VAL A O 1
ATOM 1269 N N . THR A 1 176 ? 7.006 -9.281 -11.283 1.00 90.31 176 THR A N 1
ATOM 1270 C CA . THR A 1 176 ? 6.253 -8.080 -10.883 1.00 90.31 176 THR A CA 1
ATOM 1271 C C . THR A 1 176 ? 6.064 -8.022 -9.368 1.00 90.31 176 THR A C 1
ATOM 1273 O O . THR A 1 176 ? 5.562 -8.980 -8.781 1.00 90.31 176 THR A O 1
ATOM 1276 N N . THR A 1 177 ? 6.380 -6.885 -8.748 1.00 91.31 177 THR A N 1
ATOM 1277 C CA . THR A 1 177 ? 6.317 -6.692 -7.288 1.00 91.31 177 THR A CA 1
ATOM 1278 C C . THR A 1 177 ? 5.558 -5.412 -6.954 1.00 91.31 177 THR A C 1
ATOM 1280 O O . THR A 1 177 ? 5.897 -4.355 -7.472 1.00 91.31 177 THR A O 1
ATOM 1283 N N . GLY A 1 178 ? 4.570 -5.466 -6.060 1.00 93.50 178 GLY A N 1
ATOM 1284 C CA . GLY A 1 178 ? 3.936 -4.272 -5.488 1.00 93.50 178 GLY A CA 1
ATOM 1285 C C . GLY A 1 178 ? 4.425 -4.020 -4.063 1.00 93.50 178 GLY A C 1
ATOM 1286 O O . GLY A 1 178 ? 4.327 -4.912 -3.223 1.00 93.50 178 GLY A O 1
ATOM 1287 N N . ILE A 1 179 ? 4.924 -2.816 -3.770 1.00 94.19 179 ILE A N 1
ATOM 1288 C CA . ILE A 1 179 ? 5.272 -2.384 -2.409 1.00 94.19 179 ILE A CA 1
ATOM 1289 C C . ILE A 1 179 ? 4.288 -1.300 -1.966 1.00 94.19 179 ILE A C 1
ATOM 1291 O O . ILE A 1 179 ? 4.156 -0.267 -2.618 1.00 94.19 179 ILE A O 1
ATOM 1295 N N . VAL A 1 180 ? 3.632 -1.525 -0.826 1.00 94.62 180 VAL A N 1
ATOM 1296 C CA . VAL A 1 180 ? 2.771 -0.551 -0.139 1.00 94.62 180 VAL A CA 1
ATOM 1297 C C . VAL A 1 180 ? 3.365 -0.282 1.238 1.00 94.62 180 VAL A C 1
ATOM 1299 O O . VAL A 1 180 ? 3.405 -1.168 2.091 1.00 94.62 180 VAL A O 1
ATOM 1302 N N . LEU A 1 181 ? 3.825 0.946 1.462 1.00 94.56 181 LEU A N 1
ATOM 1303 C CA . LEU A 1 181 ? 4.452 1.383 2.703 1.00 94.56 181 LEU A CA 1
ATOM 1304 C C . LEU A 1 181 ? 3.553 2.399 3.411 1.00 94.56 181 LEU A C 1
ATOM 1306 O O . LEU A 1 181 ? 3.297 3.477 2.883 1.00 94.56 181 LEU A O 1
ATOM 1310 N N . ALA A 1 182 ? 3.095 2.079 4.623 1.00 93.69 182 ALA A N 1
ATOM 1311 C CA . ALA A 1 182 ? 2.266 2.963 5.442 1.00 93.69 182 ALA A CA 1
ATOM 1312 C C . ALA A 1 182 ? 3.032 3.457 6.679 1.00 93.69 182 ALA A C 1
ATOM 1314 O O . ALA A 1 182 ? 3.464 2.666 7.518 1.00 93.69 182 ALA A O 1
ATOM 1315 N N . GLN A 1 183 ? 3.165 4.775 6.822 1.00 93.94 183 GLN A N 1
ATOM 1316 C CA . GLN A 1 183 ? 3.748 5.409 8.000 1.00 93.94 183 GLN A CA 1
ATOM 1317 C C . GLN A 1 183 ? 2.653 5.655 9.046 1.00 93.94 183 GLN A C 1
ATOM 1319 O O . GLN A 1 183 ? 1.782 6.497 8.851 1.00 93.94 183 GLN A O 1
ATOM 1324 N N . MET A 1 184 ? 2.691 4.940 10.170 1.00 92.50 184 MET A N 1
ATOM 1325 C CA . MET A 1 184 ? 1.780 5.178 11.301 1.00 92.50 184 MET A CA 1
ATOM 1326 C C . MET A 1 184 ? 2.231 6.396 12.117 1.00 92.50 184 MET A C 1
ATOM 1328 O O . MET A 1 184 ? 3.431 6.583 12.318 1.00 92.50 184 MET A O 1
ATOM 1332 N N . GLU A 1 185 ? 1.293 7.153 12.693 1.00 91.69 185 GLU A N 1
ATOM 1333 C CA . GLU A 1 185 ? 1.629 8.263 13.609 1.00 91.69 185 GLU A CA 1
ATOM 1334 C C . GLU A 1 185 ? 2.330 7.786 14.897 1.00 91.69 185 GLU A C 1
ATOM 1336 O O . GLU A 1 185 ? 3.152 8.493 15.478 1.00 91.69 185 GLU A O 1
ATOM 1341 N N . SER A 1 186 ? 2.034 6.561 15.349 1.00 91.81 186 SER A N 1
ATOM 1342 C CA . SER A 1 186 ? 2.569 5.997 16.592 1.00 91.81 186 SER A CA 1
ATOM 1343 C C . SER A 1 186 ? 3.524 4.831 16.349 1.00 91.81 186 SER A C 1
ATOM 1345 O O . SER A 1 186 ? 3.134 3.772 15.854 1.00 91.81 186 SER A O 1
ATOM 1347 N N . ARG A 1 187 ? 4.769 4.970 16.830 1.00 89.69 187 ARG A N 1
ATOM 1348 C CA . ARG A 1 187 ? 5.763 3.878 16.885 1.00 89.69 187 ARG A CA 1
ATOM 1349 C C . ARG A 1 187 ? 5.306 2.681 17.729 1.00 89.69 187 ARG A C 1
ATOM 1351 O O . ARG A 1 187 ? 5.820 1.586 17.523 1.00 89.69 187 ARG A O 1
ATOM 1358 N N . ALA A 1 188 ? 4.375 2.867 18.670 1.00 89.81 188 ALA A N 1
ATOM 1359 C CA . ALA A 1 188 ? 3.755 1.748 19.381 1.00 89.81 188 ALA A CA 1
ATOM 1360 C C . ALA A 1 188 ? 2.812 0.984 18.443 1.00 89.81 188 ALA A C 1
ATOM 1362 O O . ALA A 1 188 ? 3.007 -0.207 18.244 1.00 89.81 188 ALA A O 1
ATOM 1363 N N . ALA A 1 189 ? 1.916 1.686 17.738 1.00 87.50 189 ALA A N 1
ATOM 1364 C CA . ALA A 1 189 ? 1.004 1.066 16.777 1.00 87.50 189 ALA A CA 1
ATOM 1365 C C . ALA A 1 189 ? 1.733 0.302 15.650 1.00 87.50 189 ALA A C 1
ATOM 1367 O O . ALA A 1 189 ? 1.230 -0.733 15.215 1.00 87.50 189 ALA A O 1
ATOM 1368 N N . VAL A 1 190 ? 2.920 0.754 15.212 1.00 89.31 190 VAL A N 1
ATOM 1369 C CA . VAL A 1 190 ? 3.786 -0.020 14.292 1.00 89.31 190 VAL A CA 1
ATOM 1370 C C . VAL A 1 190 ? 4.211 -1.350 14.919 1.00 89.31 190 VAL A C 1
ATOM 1372 O O . VAL A 1 190 ? 4.033 -2.397 14.301 1.00 89.31 190 VAL A O 1
ATOM 1375 N N . ARG A 1 191 ? 4.763 -1.323 16.142 1.00 88.62 191 ARG A N 1
ATOM 1376 C CA . ARG A 1 191 ? 5.235 -2.533 16.833 1.00 88.62 191 ARG A CA 1
ATOM 1377 C C . ARG A 1 191 ? 4.093 -3.499 17.107 1.00 88.62 191 ARG A C 1
ATOM 1379 O O . ARG A 1 191 ? 4.208 -4.653 16.728 1.00 88.62 191 ARG A O 1
ATOM 1386 N N . ASP A 1 192 ? 2.992 -3.023 17.676 1.00 88.50 192 ASP A N 1
ATOM 1387 C CA . ASP A 1 192 ? 1.841 -3.857 18.027 1.00 88.50 192 ASP A CA 1
ATOM 1388 C C . ASP A 1 192 ? 1.251 -4.543 16.784 1.00 88.50 192 ASP A C 1
ATOM 1390 O O . ASP A 1 192 ? 0.882 -5.714 16.828 1.00 88.50 192 ASP A O 1
ATOM 1394 N N . THR A 1 193 ? 1.196 -3.831 15.652 1.00 86.25 193 THR A N 1
ATOM 1395 C CA . THR A 1 193 ? 0.717 -4.389 14.377 1.00 86.25 193 THR A CA 1
ATOM 1396 C C . THR A 1 193 ? 1.709 -5.402 13.800 1.00 86.25 193 THR A C 1
ATOM 1398 O O . THR A 1 193 ? 1.289 -6.469 13.364 1.00 86.25 193 THR A O 1
ATOM 1401 N N . SER A 1 194 ? 3.015 -5.115 13.855 1.00 87.75 194 SER A N 1
ATOM 1402 C CA . SER A 1 194 ? 4.070 -6.038 13.415 1.00 87.75 194 SER A CA 1
ATOM 1403 C C . SER A 1 194 ? 4.116 -7.314 14.261 1.00 87.75 194 SER A C 1
ATOM 1405 O O . SER A 1 194 ? 4.220 -8.396 13.693 1.00 87.75 194 SER A O 1
ATOM 1407 N N . THR A 1 195 ? 3.981 -7.216 15.587 1.00 90.31 195 THR A N 1
ATOM 1408 C CA . THR A 1 195 ? 3.884 -8.375 16.485 1.00 90.31 195 THR A CA 1
ATOM 1409 C C . THR A 1 195 ? 2.660 -9.218 16.139 1.00 90.31 195 THR A C 1
ATOM 1411 O O . THR A 1 195 ? 2.817 -10.385 15.809 1.00 90.31 195 THR A O 1
ATOM 1414 N N . VAL A 1 196 ? 1.460 -8.626 16.082 1.00 89.56 196 VAL A N 1
ATOM 1415 C CA . VAL A 1 196 ? 0.225 -9.369 15.761 1.00 89.56 196 VAL A CA 1
ATOM 1416 C C . VAL A 1 196 ? 0.278 -10.025 14.374 1.00 89.56 196 VAL A C 1
ATOM 1418 O O . VAL A 1 196 ? -0.220 -11.135 14.217 1.00 89.56 196 VAL A O 1
ATOM 1421 N N . GLN A 1 197 ? 0.892 -9.386 13.372 1.00 89.25 197 GLN A N 1
ATOM 1422 C CA . GLN A 1 197 ? 1.096 -9.996 12.052 1.00 89.25 197 GLN A CA 1
ATOM 1423 C C . GLN A 1 197 ? 2.104 -11.152 12.092 1.00 89.25 197 GLN A C 1
ATOM 1425 O O . GLN A 1 197 ? 1.819 -12.216 11.548 1.00 89.25 197 GLN A O 1
ATOM 1430 N N . ASN A 1 198 ? 3.254 -10.970 12.747 1.00 90.81 198 ASN A N 1
ATOM 1431 C CA . ASN A 1 198 ? 4.271 -12.014 12.891 1.00 90.81 198 ASN A CA 1
ATOM 1432 C C . ASN A 1 198 ? 3.726 -13.234 13.648 1.00 90.81 198 ASN A C 1
ATOM 1434 O O . ASN A 1 198 ? 3.929 -14.361 13.205 1.00 90.81 198 ASN A O 1
ATOM 1438 N N . ASP A 1 199 ? 3.021 -13.009 14.757 1.00 90.56 199 ASP A N 1
ATOM 1439 C CA . ASP A 1 199 ? 2.439 -14.060 15.594 1.00 90.56 199 ASP A CA 1
ATOM 1440 C C . ASP A 1 199 ? 1.321 -14.795 14.845 1.00 90.56 199 ASP A C 1
ATOM 1442 O O . ASP A 1 199 ? 1.249 -16.021 14.903 1.00 90.56 199 ASP A O 1
ATOM 1446 N N . PHE A 1 200 ? 0.502 -14.071 14.069 1.00 91.75 200 PHE A N 1
ATOM 1447 C CA . PHE A 1 200 ? -0.495 -14.676 13.187 1.00 91.75 200 PHE A CA 1
ATOM 1448 C C . PHE A 1 200 ? 0.164 -15.588 12.144 1.00 91.75 200 PHE A C 1
ATOM 1450 O O . PHE A 1 200 ? -0.176 -16.766 12.084 1.00 91.75 200 PHE A O 1
ATOM 1457 N N . PHE A 1 201 ? 1.138 -15.088 11.373 1.00 90.38 201 PHE A N 1
ATOM 1458 C CA . PHE A 1 201 ? 1.813 -15.890 10.344 1.00 90.38 201 PHE A CA 1
ATOM 1459 C C . PHE A 1 201 ? 2.585 -17.081 10.923 1.00 90.38 201 PHE A C 1
ATOM 1461 O O . PHE A 1 201 ? 2.594 -18.143 10.304 1.00 90.38 201 PHE A O 1
ATOM 1468 N N . ALA A 1 202 ? 3.175 -16.938 12.113 1.00 88.06 202 ALA A N 1
ATOM 1469 C CA . ALA A 1 202 ? 3.795 -18.050 12.825 1.00 88.06 202 ALA A CA 1
ATOM 1470 C C . ALA A 1 202 ? 2.761 -19.102 13.266 1.00 88.06 202 ALA A C 1
ATOM 1472 O O . ALA A 1 202 ? 2.986 -20.286 13.059 1.00 88.06 202 ALA A O 1
ATOM 1473 N N . SER A 1 203 ? 1.602 -18.690 13.794 1.00 91.62 203 SER A N 1
ATOM 1474 C CA . SER A 1 203 ? 0.550 -19.612 14.266 1.00 91.62 203 SER A CA 1
ATOM 1475 C C . SER A 1 203 ? -0.188 -20.401 13.172 1.00 91.62 203 SER A C 1
ATOM 1477 O O . SER A 1 203 ? -1.083 -21.182 13.489 1.00 91.62 203 SER A O 1
ATOM 1479 N N . LEU A 1 204 ? 0.148 -20.193 11.894 1.00 90.25 204 LEU A N 1
ATOM 1480 C CA . LEU A 1 204 ? -0.415 -20.956 10.777 1.00 90.25 204 LEU A CA 1
ATOM 1481 C C . LEU A 1 204 ? 0.356 -22.251 10.466 1.00 90.25 204 LEU A C 1
ATOM 1483 O O . LEU A 1 204 ? -0.179 -23.061 9.717 1.00 90.25 204 LEU A O 1
ATOM 1487 N N . ASP A 1 205 ? 1.584 -22.428 10.975 1.00 85.06 205 ASP A N 1
ATOM 1488 C CA . ASP A 1 205 ? 2.499 -23.585 10.799 1.00 85.06 205 ASP A CA 1
ATOM 1489 C C . ASP A 1 205 ? 2.827 -24.037 9.347 1.00 85.06 205 ASP A C 1
ATOM 1491 O O . ASP A 1 205 ? 3.757 -24.812 9.130 1.00 85.06 205 ASP A O 1
ATOM 1495 N N . ILE A 1 206 ? 2.140 -23.517 8.324 1.00 90.12 206 ILE A N 1
ATOM 1496 C CA . ILE A 1 206 ? 2.380 -23.793 6.894 1.00 90.12 206 ILE A CA 1
ATOM 1497 C C . ILE A 1 206 ? 3.589 -23.044 6.312 1.00 90.12 206 ILE A C 1
ATOM 1499 O O . ILE A 1 206 ? 4.069 -23.392 5.233 1.00 90.12 206 ILE A O 1
ATOM 1503 N N . PHE A 1 207 ? 4.062 -21.990 6.982 1.00 91.25 207 PHE A N 1
ATOM 1504 C CA . PHE A 1 207 ? 5.153 -21.148 6.494 1.00 91.25 207 PHE A CA 1
ATOM 1505 C C . PHE A 1 207 ? 6.488 -21.553 7.119 1.00 91.25 207 PHE A C 1
ATOM 1507 O O . PHE A 1 207 ? 6.616 -21.663 8.336 1.00 91.25 207 PHE A O 1
ATOM 1514 N N . ARG A 1 208 ? 7.516 -21.710 6.282 1.00 92.06 208 ARG A N 1
ATOM 1515 C CA . ARG A 1 208 ? 8.891 -21.957 6.736 1.00 92.06 208 ARG A CA 1
ATOM 1516 C C . ARG A 1 208 ? 9.534 -20.643 7.180 1.00 92.06 208 ARG A C 1
ATOM 1518 O O . ARG A 1 208 ? 9.271 -19.590 6.594 1.00 92.06 208 ARG A O 1
ATOM 1525 N N . GLU A 1 209 ? 10.421 -20.695 8.174 1.00 89.62 209 GLU A N 1
ATOM 1526 C CA . GLU A 1 209 ? 11.196 -19.513 8.563 1.00 89.62 209 GLU A CA 1
ATOM 1527 C C . GLU A 1 209 ? 12.121 -19.072 7.413 1.00 89.62 209 GLU A C 1
ATOM 1529 O O . GLU A 1 209 ? 12.927 -19.851 6.903 1.00 89.62 209 GLU A O 1
ATOM 1534 N N . GLY A 1 210 ? 11.986 -17.812 6.998 1.00 89.38 210 GLY A N 1
ATOM 1535 C CA . GLY A 1 210 ? 12.821 -17.181 5.983 1.00 89.38 210 GLY A CA 1
ATOM 1536 C C . GLY A 1 210 ? 14.036 -16.435 6.553 1.00 89.38 210 GLY A C 1
ATOM 1537 O O . GLY A 1 210 ? 14.227 -16.358 7.770 1.00 89.38 210 GLY A O 1
ATOM 1538 N N . PRO A 1 211 ? 14.870 -15.837 5.683 1.00 90.62 211 PRO A N 1
ATOM 1539 C CA . PRO A 1 211 ? 16.071 -15.114 6.094 1.00 90.62 211 PRO A CA 1
ATOM 1540 C C . PRO A 1 211 ? 15.767 -13.959 7.063 1.00 90.62 211 PRO A C 1
ATOM 1542 O O . PRO A 1 211 ? 14.852 -13.159 6.854 1.00 90.62 211 PRO A O 1
ATOM 1545 N N . ARG A 1 212 ? 16.578 -13.839 8.122 1.00 88.62 212 ARG A N 1
ATOM 1546 C CA . ARG A 1 212 ? 16.467 -12.757 9.112 1.00 88.62 212 ARG A CA 1
ATOM 1547 C C . ARG A 1 212 ? 17.200 -11.499 8.653 1.00 88.62 212 ARG A C 1
ATOM 1549 O O . ARG A 1 212 ? 18.367 -11.550 8.272 1.00 88.62 212 ARG A O 1
ATOM 1556 N N . ILE A 1 213 ? 16.538 -10.349 8.768 1.00 86.19 213 ILE A N 1
ATOM 1557 C CA . ILE A 1 213 ? 17.097 -9.054 8.366 1.00 86.19 213 ILE A CA 1
ATOM 1558 C C . ILE A 1 213 ? 18.023 -8.515 9.470 1.00 86.19 213 ILE A C 1
ATOM 1560 O O . ILE A 1 213 ? 17.593 -8.232 10.592 1.00 86.19 213 ILE A O 1
ATOM 1564 N N . LYS A 1 214 ? 19.313 -8.358 9.152 1.00 87.56 214 LYS A N 1
ATOM 1565 C CA . LYS A 1 214 ? 20.338 -7.841 10.075 1.00 87.56 214 LYS A CA 1
ATOM 1566 C C . LYS A 1 214 ? 19.948 -6.450 10.594 1.00 87.56 214 LYS A C 1
ATOM 1568 O O . LYS A 1 214 ? 19.651 -5.560 9.811 1.00 87.56 214 LYS A O 1
ATOM 1573 N N . GLY A 1 215 ? 19.963 -6.266 11.915 1.00 88.69 215 GLY A N 1
ATOM 1574 C CA . GLY A 1 215 ? 19.585 -5.006 12.577 1.00 88.69 215 GLY A CA 1
ATOM 1575 C C . GLY A 1 215 ? 18.080 -4.816 12.823 1.00 88.69 215 GLY A C 1
ATOM 1576 O O . GLY A 1 215 ? 17.711 -3.978 13.640 1.00 88.69 215 GLY A O 1
ATOM 1577 N N . HIS A 1 216 ? 17.208 -5.623 12.208 1.00 85.56 216 HIS A N 1
ATOM 1578 C CA . HIS A 1 216 ? 15.751 -5.475 12.296 1.00 85.56 216 HIS A CA 1
ATOM 1579 C C . HIS A 1 216 ? 15.110 -6.685 12.995 1.00 85.56 216 HIS A C 1
ATOM 1581 O O . HIS A 1 216 ? 14.454 -7.513 12.371 1.00 85.56 216 HIS A O 1
ATOM 1587 N N . THR A 1 217 ? 15.274 -6.786 14.319 1.00 82.06 217 THR A N 1
ATOM 1588 C CA . THR A 1 217 ? 14.826 -7.936 15.144 1.00 82.06 217 THR A CA 1
ATOM 1589 C C . THR A 1 217 ? 13.339 -8.278 15.034 1.00 82.06 217 THR A C 1
ATOM 1591 O O . THR A 1 217 ? 12.956 -9.432 15.242 1.00 82.06 217 THR A O 1
ATOM 1594 N N . ASN A 1 218 ? 12.510 -7.280 14.723 1.00 80.88 218 ASN A N 1
ATOM 1595 C CA . ASN A 1 218 ? 11.056 -7.405 14.614 1.00 80.88 218 ASN A CA 1
ATOM 1596 C C . ASN A 1 218 ? 10.606 -7.781 13.193 1.00 80.88 218 ASN A C 1
ATOM 1598 O O . ASN A 1 218 ? 9.438 -8.102 12.995 1.00 80.88 218 ASN A O 1
ATOM 1602 N N . ALA A 1 219 ? 11.510 -7.758 12.209 1.00 86.12 219 ALA A N 1
ATOM 1603 C CA . ALA A 1 219 ? 11.215 -8.286 10.890 1.00 86.12 219 ALA A CA 1
ATOM 1604 C C . ALA A 1 219 ? 11.192 -9.822 10.932 1.00 86.12 219 ALA A C 1
ATOM 1606 O O . ALA A 1 219 ? 12.007 -10.472 11.601 1.00 86.12 219 ALA A O 1
ATOM 1607 N N . ARG A 1 220 ? 10.257 -10.403 10.186 1.00 88.12 220 ARG A N 1
ATOM 1608 C CA . ARG A 1 220 ? 10.203 -11.828 9.867 1.00 88.12 220 ARG A CA 1
ATOM 1609 C C . ARG A 1 220 ? 10.034 -11.964 8.364 1.00 88.12 220 ARG A C 1
ATOM 1611 O O . ARG A 1 220 ? 9.319 -11.181 7.747 1.00 88.12 220 ARG A O 1
ATOM 1618 N N . CYS A 1 221 ? 10.701 -12.958 7.797 1.00 89.81 221 CYS A N 1
ATOM 1619 C CA . CYS A 1 221 ? 10.399 -13.454 6.469 1.00 89.81 221 CYS A CA 1
ATOM 1620 C C . CYS A 1 221 ? 9.721 -14.814 6.654 1.00 89.81 221 CYS A C 1
ATOM 1622 O O . CYS A 1 221 ? 10.189 -15.630 7.448 1.00 89.81 221 CYS A O 1
ATOM 1624 N N . PHE A 1 222 ? 8.617 -15.027 5.949 1.00 90.81 222 PHE A N 1
ATOM 1625 C CA . PHE A 1 222 ? 7.863 -16.273 5.942 1.00 90.81 222 PHE A CA 1
ATOM 1626 C C . PHE A 1 222 ? 7.908 -16.809 4.516 1.00 90.81 222 PHE A C 1
ATOM 1628 O O . PHE A 1 222 ? 7.430 -16.152 3.592 1.00 90.81 222 PHE A O 1
ATOM 1635 N N . LEU A 1 223 ? 8.543 -17.961 4.329 1.00 90.38 223 LEU A N 1
ATOM 1636 C CA . LEU A 1 223 ? 8.602 -18.633 3.037 1.00 90.38 223 LEU A CA 1
ATOM 1637 C C . LEU A 1 223 ? 7.384 -19.556 2.899 1.00 90.38 223 LEU A C 1
ATOM 1639 O O . LEU A 1 223 ? 6.975 -20.154 3.900 1.00 90.38 223 LEU A O 1
ATOM 1643 N N . PRO A 1 224 ? 6.821 -19.728 1.688 1.00 88.69 224 PRO A N 1
ATOM 1644 C CA . PRO A 1 224 ? 5.803 -20.750 1.449 1.00 88.69 224 PRO A CA 1
ATOM 1645 C C . PRO A 1 224 ? 6.332 -22.154 1.810 1.00 88.69 224 PRO A C 1
ATOM 1647 O O . PRO A 1 224 ? 7.548 -22.324 2.009 1.00 88.69 224 PRO A O 1
ATOM 1650 N N . PRO A 1 225 ? 5.460 -23.178 1.863 1.00 87.75 225 PRO A N 1
ATOM 1651 C CA . PRO A 1 225 ? 5.876 -24.579 1.864 1.00 87.75 225 PRO A CA 1
ATOM 1652 C C . PRO A 1 225 ? 7.003 -24.861 0.858 1.00 87.75 225 PRO A C 1
ATOM 1654 O O . PRO A 1 225 ? 7.207 -24.116 -0.102 1.00 87.75 225 PRO A O 1
ATOM 1657 N N . ALA A 1 226 ? 7.783 -25.913 1.096 1.00 84.88 226 ALA A N 1
ATOM 1658 C CA . ALA A 1 226 ? 8.583 -26.466 0.010 1.00 84.88 226 ALA A CA 1
ATOM 1659 C C . ALA A 1 226 ? 7.625 -27.185 -0.943 1.00 84.88 226 ALA A C 1
ATOM 1661 O O . ALA A 1 226 ? 6.731 -27.889 -0.468 1.00 84.88 226 ALA A O 1
ATOM 1662 N N . ASP A 1 227 ? 7.811 -27.011 -2.247 1.00 79.69 227 ASP A N 1
ATOM 1663 C CA . ASP A 1 227 ? 7.164 -27.882 -3.221 1.00 79.69 227 ASP A CA 1
ATOM 1664 C C . ASP A 1 227 ? 7.628 -29.329 -2.984 1.00 79.69 227 ASP A C 1
ATOM 1666 O O . ASP A 1 227 ? 8.780 -29.573 -2.613 1.00 79.69 227 ASP A O 1
ATOM 1670 N N . SER A 1 228 ? 6.716 -30.285 -3.150 1.00 60.03 228 SER A N 1
ATOM 1671 C CA . SER A 1 228 ? 7.040 -31.711 -3.164 1.00 60.03 228 SER A CA 1
ATOM 1672 C C . SER A 1 228 ? 7.254 -32.161 -4.606 1.00 60.03 228 SER A C 1
ATOM 1674 O O . SER A 1 228 ? 6.310 -32.065 -5.396 1.00 60.03 228 SER A O 1
ATOM 1676 N N . ASP A 1 229 ? 8.459 -32.651 -4.909 1.00 44.66 229 ASP A N 1
ATOM 1677 C CA . ASP A 1 229 ? 8.771 -33.391 -6.143 1.00 44.66 229 ASP A CA 1
ATOM 1678 C C . ASP A 1 229 ? 7.909 -34.668 -6.292 1.00 44.66 229 ASP A C 1
ATOM 1680 O O . ASP A 1 229 ? 7.627 -35.320 -5.255 1.00 44.66 229 ASP A O 1
#

Foldseek 3Di:
DDDDDDDDDDDDDDDDDDDDDDDDDDDDDDDDDPPVVVVVVVVVVVVVVVVVVVVVVVVVVVVVVCCVVPPDDPPDDDPDDDDPDPDPQQDDPRNVDDDCDDVQKHQAAQPPPQGQWDKFAQVRVLVVQLVVCVPPDPVVSVVVNVVSVVWTFRMKIKHKIKRDDDPPDPDPDIDIDIDIDTHIPDPVSVLVVLVVVVVVLVVVVQWDWDDDDPPCPSDTDTHGHDDDD

Radius of gyration: 40.35 Å; chains: 1; bounding box: 116×47×83 Å